Protein AF-Q4C710-F1 (afdb_monomer_lite)

Radius of gyration: 24.32 Å; chains: 1; bounding box: 53×32×70 Å

Structure (mmCIF, N/CA/C/O backbone):
data_AF-Q4C710-F1
#
_entry.id   AF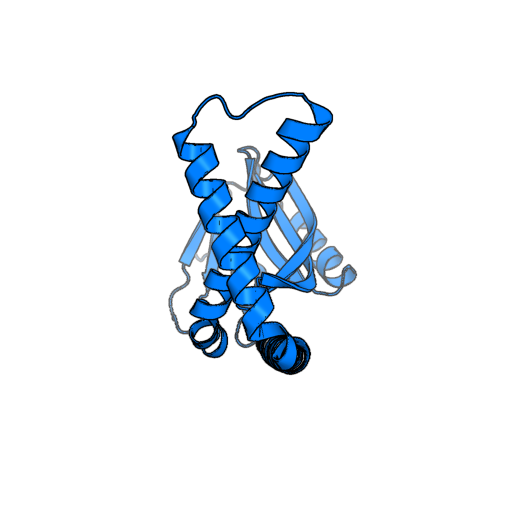-Q4C710-F1
#
loop_
_atom_site.group_PDB
_atom_site.id
_atom_site.type_symbol
_atom_site.label_atom_id
_atom_site.label_alt_id
_atom_site.label_comp_id
_atom_site.label_asym_id
_atom_site.label_entity_id
_atom_site.label_seq_id
_atom_site.pdbx_PDB_ins_code
_atom_site.Cartn_x
_atom_site.Cartn_y
_atom_site.Cartn_z
_atom_site.occupancy
_atom_site.B_iso_or_equiv
_atom_site.auth_seq_id
_atom_site.auth_comp_id
_atom_site.auth_asym_id
_atom_site.auth_atom_id
_atom_site.pdbx_PDB_model_num
ATOM 1 N N . MET A 1 1 ? -17.825 15.148 30.394 1.00 49.09 1 MET A N 1
ATOM 2 C CA . MET A 1 1 ? -17.775 13.727 30.804 1.00 49.09 1 MET A CA 1
ATOM 3 C C . MET A 1 1 ? -16.463 13.147 30.299 1.00 49.09 1 MET A C 1
ATOM 5 O O . MET A 1 1 ? -15.989 13.650 29.287 1.00 49.09 1 MET A O 1
ATOM 9 N N . PRO A 1 2 ? -15.819 12.205 31.006 1.00 61.66 2 PRO A N 1
ATOM 10 C CA . PRO A 1 2 ? -14.602 11.585 30.495 1.00 61.66 2 PRO A CA 1
ATOM 11 C C . PRO A 1 2 ? -14.937 10.755 29.252 1.00 61.66 2 PRO A C 1
ATOM 13 O O . PRO A 1 2 ? -15.901 9.994 29.266 1.00 61.66 2 PRO A O 1
ATOM 16 N N . ASN A 1 3 ? -14.146 10.916 28.192 1.00 79.62 3 ASN A N 1
ATOM 17 C CA . ASN A 1 3 ? -14.257 10.109 26.980 1.00 79.62 3 ASN A CA 1
ATOM 18 C C . ASN A 1 3 ? -14.075 8.629 27.346 1.00 79.62 3 ASN A C 1
ATOM 20 O O . ASN A 1 3 ? -13.054 8.260 27.933 1.00 79.62 3 ASN A O 1
ATOM 24 N N . ARG A 1 4 ? -15.043 7.776 27.004 1.00 87.38 4 ARG A N 1
ATOM 25 C CA . ARG A 1 4 ? -14.946 6.332 27.245 1.00 87.38 4 ARG A CA 1
ATOM 26 C C . ARG A 1 4 ? -14.265 5.681 26.051 1.00 87.38 4 ARG A C 1
ATOM 28 O O . ARG A 1 4 ? -14.763 5.776 24.936 1.00 87.38 4 ARG A O 1
ATOM 35 N N . LEU A 1 5 ? -13.136 5.012 26.273 1.00 89.19 5 LEU A N 1
ATOM 36 C CA . LEU A 1 5 ? -12.500 4.213 25.226 1.00 89.19 5 LEU A CA 1
ATOM 37 C C . LEU A 1 5 ? -13.392 3.007 24.901 1.00 89.19 5 LEU A C 1
ATOM 39 O O . LEU A 1 5 ? -13.663 2.184 25.775 1.00 89.19 5 LEU A O 1
ATOM 43 N N . ILE A 1 6 ? -13.838 2.925 23.652 1.00 89.38 6 ILE A N 1
ATOM 44 C CA . ILE A 1 6 ? -14.641 1.820 23.120 1.00 89.38 6 ILE A CA 1
ATOM 45 C C . ILE A 1 6 ? -13.720 0.747 22.549 1.00 89.38 6 ILE A C 1
ATOM 47 O O . ILE A 1 6 ? -13.892 -0.445 22.795 1.00 89.38 6 ILE A O 1
ATOM 51 N N . PHE A 1 7 ? -12.745 1.188 21.758 1.00 90.62 7 PHE A N 1
ATOM 52 C CA . PHE A 1 7 ? -11.928 0.310 20.943 1.00 90.62 7 PHE A CA 1
ATOM 53 C C . PHE A 1 7 ? -10.545 0.917 20.715 1.00 90.62 7 PHE A C 1
ATOM 55 O O . PHE A 1 7 ? -10.411 2.131 20.552 1.00 90.62 7 PHE A O 1
ATOM 62 N N . GLN A 1 8 ? -9.532 0.055 20.677 1.00 89.75 8 GLN A N 1
ATOM 63 C CA . GLN A 1 8 ? -8.179 0.393 20.260 1.00 89.75 8 GLN A CA 1
ATOM 64 C C . GLN A 1 8 ? -7.734 -0.614 19.201 1.00 89.75 8 GLN A C 1
ATOM 66 O O . GLN A 1 8 ? -7.756 -1.819 19.452 1.00 89.75 8 GLN A O 1
ATOM 71 N N . GLY A 1 9 ? -7.333 -0.102 18.044 1.00 87.81 9 GLY A N 1
ATOM 72 C CA . GLY A 1 9 ? -6.731 -0.863 16.956 1.00 87.81 9 GLY A CA 1
ATOM 73 C C . GLY A 1 9 ? -5.421 -0.234 16.522 1.00 87.81 9 GLY A C 1
ATOM 74 O O . GLY A 1 9 ? -4.970 0.767 17.085 1.00 87.81 9 GLY A O 1
ATOM 75 N N . THR A 1 10 ? -4.806 -0.821 15.508 1.00 88.44 10 THR A N 1
ATOM 76 C CA . THR A 1 10 ? -3.574 -0.314 14.916 1.00 88.44 10 THR A CA 1
ATOM 77 C C . THR A 1 10 ? -3.662 -0.338 13.404 1.00 88.44 10 THR A C 1
ATOM 79 O O . THR A 1 10 ? -4.095 -1.323 12.818 1.00 88.44 10 THR A O 1
ATOM 82 N N . THR A 1 11 ? -3.196 0.721 12.755 1.00 86.31 11 THR A N 1
ATOM 83 C CA . THR A 1 11 ? -2.975 0.715 11.305 1.00 86.31 11 THR A CA 1
ATOM 84 C C . THR A 1 11 ? -1.527 1.060 11.005 1.00 86.31 11 THR A C 1
ATOM 86 O O . THR A 1 11 ? -0.821 1.639 11.835 1.00 86.31 11 THR A O 1
ATOM 89 N N . THR A 1 12 ? -1.052 0.687 9.827 1.00 79.56 12 THR A N 1
ATOM 90 C CA . THR A 1 12 ? 0.331 0.941 9.449 1.00 79.56 12 THR A CA 1
ATOM 91 C C . THR A 1 12 ? 0.476 2.322 8.819 1.00 79.56 12 THR A C 1
ATOM 93 O O . THR A 1 12 ? -0.141 2.657 7.813 1.00 79.56 12 THR A O 1
ATOM 96 N N . TYR A 1 13 ? 1.356 3.131 9.397 1.00 73.44 13 TYR A N 1
ATOM 97 C CA . TYR A 1 13 ? 1.792 4.412 8.869 1.00 73.44 13 TYR A CA 1
ATOM 98 C C . TYR A 1 13 ? 3.013 4.236 7.958 1.00 73.44 13 TYR A C 1
ATOM 100 O O . TYR A 1 13 ? 4.169 4.268 8.390 1.00 73.44 13 TYR A O 1
ATOM 108 N N . LEU A 1 14 ? 2.755 4.074 6.662 1.00 67.38 14 LEU A N 1
ATOM 109 C CA . LEU A 1 14 ? 3.783 3.976 5.625 1.00 67.38 14 LEU A CA 1
ATOM 110 C C . LEU A 1 14 ? 4.479 5.331 5.412 1.00 67.38 14 LEU A C 1
ATOM 112 O O . LEU A 1 14 ? 4.169 6.095 4.499 1.00 67.38 14 LEU A O 1
ATOM 116 N N . SER A 1 15 ? 5.449 5.650 6.266 1.00 67.25 15 SER A N 1
ATOM 117 C CA . SER A 1 15 ? 6.334 6.793 6.035 1.00 67.25 15 SER A CA 1
ATOM 118 C C . SER A 1 15 ? 7.434 6.428 5.035 1.00 67.25 15 SER A C 1
ATOM 120 O O . SER A 1 15 ? 8.016 5.346 5.104 1.00 67.25 15 SER A O 1
ATOM 122 N N . LYS A 1 16 ? 7.763 7.341 4.114 1.00 66.88 16 LYS A N 1
ATOM 123 C CA . LYS A 1 16 ? 8.844 7.125 3.139 1.00 66.88 16 LYS A CA 1
ATOM 124 C C . LYS A 1 16 ? 10.187 6.949 3.860 1.00 66.88 16 LYS A C 1
ATOM 126 O O . LYS A 1 16 ? 10.703 7.913 4.434 1.00 66.88 16 LYS A O 1
ATOM 131 N N . HIS A 1 17 ? 10.774 5.753 3.790 1.00 75.38 17 HIS A N 1
ATOM 132 C CA . HIS A 1 17 ? 12.124 5.503 4.301 1.00 75.38 17 HIS A CA 1
ATOM 133 C C . HIS A 1 17 ? 13.178 6.336 3.551 1.00 75.38 17 HIS A C 1
ATOM 135 O O . HIS A 1 17 ? 12.975 6.791 2.424 1.00 75.38 17 HIS A O 1
ATOM 141 N N . TRP A 1 18 ? 14.334 6.555 4.183 1.00 82.00 18 TRP A N 1
ATOM 142 C CA . TRP A 1 18 ? 15.418 7.373 3.622 1.00 82.00 18 TRP A CA 1
ATOM 143 C C . TRP A 1 18 ? 15.902 6.846 2.261 1.00 82.00 18 TRP A C 1
ATOM 145 O O . TRP A 1 18 ? 16.130 7.638 1.349 1.00 82.00 18 TRP A O 1
ATOM 155 N N . TYR A 1 19 ? 15.983 5.520 2.103 1.00 85.75 19 TYR A N 1
ATOM 156 C CA . TYR A 1 19 ? 16.414 4.890 0.856 1.00 85.75 19 TYR A CA 1
ATOM 157 C C . TYR A 1 19 ? 15.455 5.197 -0.305 1.00 85.75 19 TYR A C 1
ATOM 159 O O . TYR A 1 19 ? 15.917 5.529 -1.393 1.00 85.75 19 TYR A O 1
ATOM 167 N N . ALA A 1 20 ? 14.139 5.249 -0.053 1.00 84.94 20 ALA A N 1
ATOM 168 C CA . ALA A 1 20 ? 13.143 5.618 -1.060 1.00 84.94 20 ALA A CA 1
ATOM 169 C C . ALA A 1 20 ? 13.366 7.034 -1.610 1.00 84.94 20 ALA A C 1
ATOM 171 O O . ALA A 1 20 ? 13.117 7.292 -2.785 1.00 84.94 20 ALA A O 1
ATOM 172 N N . LYS A 1 21 ? 13.872 7.961 -0.783 1.00 86.19 21 LYS A N 1
ATOM 173 C CA . LYS A 1 21 ? 14.208 9.321 -1.234 1.00 86.19 21 LYS A CA 1
ATOM 174 C C . LYS A 1 21 ? 15.401 9.321 -2.188 1.00 86.19 21 LYS A C 1
ATOM 176 O O . LYS A 1 21 ? 15.387 10.065 -3.161 1.00 86.19 21 LYS A O 1
ATOM 181 N N . ILE A 1 22 ? 16.400 8.476 -1.931 1.00 89.81 22 ILE A N 1
ATOM 182 C CA . ILE A 1 22 ? 17.609 8.369 -2.762 1.00 89.81 22 ILE A CA 1
ATOM 183 C C . ILE A 1 22 ? 17.271 7.800 -4.137 1.00 89.81 22 ILE A C 1
ATOM 185 O O . ILE A 1 22 ? 17.750 8.309 -5.146 1.00 89.81 22 ILE A O 1
ATOM 189 N N . ILE A 1 23 ? 16.423 6.773 -4.188 1.00 91.38 23 ILE A N 1
ATOM 190 C CA . ILE A 1 23 ? 16.073 6.103 -5.445 1.00 91.38 23 ILE A CA 1
ATOM 191 C C . ILE A 1 23 ? 14.891 6.758 -6.171 1.00 91.38 23 ILE A C 1
ATOM 193 O O . ILE A 1 23 ? 14.556 6.352 -7.281 1.00 91.38 23 ILE A O 1
ATOM 197 N N . SER A 1 24 ? 14.271 7.792 -5.590 1.00 87.25 24 SER A N 1
ATOM 198 C CA . SER A 1 24 ? 13.124 8.490 -6.183 1.00 87.25 24 SER A CA 1
ATOM 199 C C . SER A 1 24 ? 13.363 8.959 -7.625 1.00 87.25 24 SER A C 1
ATOM 201 O O . SER A 1 24 ? 12.456 8.773 -8.434 1.00 87.25 24 SER A O 1
ATOM 203 N N . PRO A 1 25 ? 14.536 9.510 -8.008 1.00 88.81 25 PRO A N 1
ATOM 204 C CA . PRO A 1 25 ? 14.784 9.887 -9.399 1.00 88.81 25 PRO A CA 1
ATOM 205 C C . PRO A 1 25 ? 14.706 8.691 -10.355 1.00 88.81 25 PRO A C 1
ATOM 207 O O . PRO A 1 25 ? 14.125 8.796 -11.430 1.00 88.81 25 PRO A O 1
ATOM 210 N N . LEU A 1 26 ? 15.230 7.531 -9.946 1.00 89.69 26 LEU A N 1
ATOM 211 C CA . LEU A 1 26 ? 15.175 6.303 -10.740 1.00 89.69 26 LEU A CA 1
ATOM 212 C C . LEU A 1 26 ? 13.731 5.815 -10.918 1.00 89.69 26 LEU A C 1
ATOM 214 O O . LEU A 1 26 ? 13.353 5.380 -12.005 1.00 89.69 26 LEU A O 1
ATOM 218 N N . VAL A 1 27 ? 12.913 5.913 -9.868 1.00 88.00 27 VAL A N 1
ATOM 219 C CA . VAL A 1 27 ? 11.490 5.555 -9.926 1.00 88.00 27 VAL A CA 1
ATOM 220 C C . VAL A 1 27 ? 10.726 6.460 -10.891 1.00 88.00 27 VAL A C 1
ATOM 222 O O . VAL A 1 27 ? 9.922 5.965 -11.679 1.00 88.00 27 VAL A O 1
ATOM 225 N N . GLU A 1 28 ? 10.989 7.766 -10.878 1.00 90.06 28 GLU A N 1
ATOM 226 C CA . GLU A 1 28 ? 10.359 8.693 -11.825 1.00 90.06 28 GLU A CA 1
ATOM 227 C C . GLU A 1 28 ? 10.794 8.411 -13.270 1.00 90.06 28 GLU A C 1
ATOM 229 O O . GLU A 1 28 ? 9.957 8.408 -14.173 1.00 90.06 28 GLU A O 1
ATOM 234 N N . VAL A 1 29 ? 12.063 8.048 -13.496 1.00 89.31 29 VAL A N 1
ATOM 235 C CA . VAL A 1 29 ? 12.529 7.586 -14.815 1.00 89.31 29 VAL A CA 1
ATOM 236 C C . VAL A 1 29 ? 11.811 6.299 -15.244 1.00 89.31 29 VAL A C 1
ATOM 238 O O . VAL A 1 29 ? 11.365 6.220 -16.388 1.00 89.31 29 VAL A O 1
ATOM 241 N N . LYS A 1 30 ? 11.623 5.315 -14.347 1.00 89.19 30 LYS A N 1
ATOM 242 C CA . LYS A 1 30 ? 10.834 4.096 -14.634 1.00 89.19 30 LYS A CA 1
ATOM 243 C C . LYS A 1 30 ? 9.416 4.459 -15.078 1.00 89.19 30 LYS A C 1
ATOM 245 O O . LYS A 1 30 ? 8.962 3.957 -16.103 1.00 89.19 30 LYS A O 1
ATOM 250 N N . LYS A 1 31 ? 8.726 5.331 -14.333 1.00 89.06 31 LYS A N 1
ATOM 251 C CA . LYS A 1 31 ? 7.356 5.765 -14.659 1.00 89.06 31 LYS A CA 1
ATOM 252 C C . LYS A 1 31 ? 7.290 6.467 -16.010 1.00 89.06 31 LYS A C 1
ATOM 254 O O . LYS A 1 31 ? 6.403 6.161 -16.801 1.00 89.06 31 LYS A O 1
ATOM 259 N N . LEU A 1 32 ? 8.240 7.360 -16.290 1.00 89.25 32 LEU A N 1
ATOM 260 C CA . LEU A 1 32 ? 8.326 8.059 -17.568 1.00 89.25 32 LEU A CA 1
ATOM 261 C C . LEU A 1 32 ? 8.522 7.074 -18.727 1.00 89.25 32 LEU A C 1
ATOM 263 O O . LEU A 1 32 ? 7.776 7.121 -19.701 1.00 89.25 32 LEU A O 1
ATOM 267 N N . LEU A 1 33 ? 9.480 6.150 -18.608 1.00 87.81 33 LEU A N 1
ATOM 268 C CA . LEU A 1 33 ? 9.727 5.125 -19.625 1.00 87.81 33 LEU A CA 1
ATOM 269 C C . LEU A 1 33 ? 8.511 4.214 -19.823 1.00 87.81 33 LEU A C 1
ATOM 271 O O . LEU A 1 33 ? 8.171 3.894 -20.958 1.00 87.81 33 LEU A O 1
ATOM 275 N N . GLN A 1 34 ? 7.826 3.832 -18.743 1.00 88.56 34 GLN A N 1
ATOM 276 C CA . GLN A 1 34 ? 6.607 3.030 -18.812 1.00 88.56 34 GLN A CA 1
ATOM 277 C C . GLN A 1 34 ? 5.467 3.789 -19.501 1.00 88.56 34 GLN A C 1
ATOM 279 O O . GLN A 1 34 ? 4.769 3.205 -20.325 1.00 88.56 34 GLN A O 1
ATOM 284 N N . ALA A 1 35 ? 5.297 5.082 -19.216 1.00 88.69 35 ALA A N 1
ATOM 285 C CA . ALA A 1 35 ? 4.306 5.924 -19.879 1.00 88.69 35 ALA A CA 1
ATOM 286 C C . ALA A 1 35 ? 4.604 6.071 -21.378 1.00 88.69 35 ALA A C 1
ATOM 288 O O . ALA A 1 35 ? 3.707 5.881 -22.196 1.00 88.69 35 ALA A O 1
ATOM 289 N N . ILE A 1 36 ? 5.866 6.326 -21.742 1.00 86.94 36 ILE A N 1
ATOM 290 C CA . ILE A 1 36 ? 6.302 6.389 -23.143 1.00 86.94 36 ILE A CA 1
ATOM 291 C C . ILE A 1 36 ? 6.058 5.049 -23.842 1.00 86.94 36 ILE A C 1
ATOM 293 O O . ILE A 1 36 ? 5.520 5.022 -24.943 1.00 86.94 36 ILE A O 1
ATOM 297 N N . TYR A 1 37 ? 6.410 3.934 -23.200 1.00 86.56 37 TYR A N 1
ATOM 298 C CA . TYR A 1 37 ? 6.179 2.600 -23.744 1.00 86.56 37 TYR A CA 1
ATOM 299 C C . TYR A 1 37 ? 4.690 2.336 -23.994 1.00 86.56 37 TYR A C 1
ATOM 301 O O . TYR A 1 37 ? 4.331 1.919 -25.089 1.00 86.56 37 TYR A O 1
ATOM 309 N N . GLN A 1 38 ? 3.821 2.609 -23.016 1.00 88.00 38 GLN A N 1
ATOM 310 C CA . GLN A 1 38 ? 2.374 2.420 -23.163 1.00 88.00 38 GLN A CA 1
ATOM 311 C C . GLN A 1 38 ? 1.785 3.332 -24.241 1.00 88.00 38 GLN A C 1
ATOM 313 O O . GLN A 1 38 ? 0.936 2.895 -25.012 1.00 88.00 38 GLN A O 1
ATOM 318 N N . PHE A 1 39 ? 2.265 4.573 -24.336 1.00 85.50 39 PHE A N 1
ATOM 319 C CA . PHE A 1 39 ? 1.874 5.507 -25.386 1.00 85.50 39 PHE A CA 1
ATOM 320 C C . PHE A 1 39 ? 2.260 4.994 -26.778 1.00 85.50 39 PHE A C 1
ATOM 322 O O . PHE A 1 39 ? 1.402 4.891 -27.650 1.00 85.50 39 PHE A O 1
ATOM 329 N N . LEU A 1 40 ? 3.523 4.600 -26.977 1.00 83.88 40 LEU A N 1
ATOM 330 C CA . LEU A 1 40 ? 3.991 4.041 -28.248 1.00 83.88 40 LEU A CA 1
ATOM 331 C C . LEU A 1 40 ? 3.254 2.744 -28.598 1.00 83.88 40 LEU A C 1
ATOM 333 O O . LEU A 1 40 ? 2.856 2.553 -29.742 1.00 83.88 40 LEU A O 1
ATOM 337 N N . LEU A 1 41 ? 3.033 1.868 -27.615 1.00 85.31 41 LEU A N 1
ATOM 338 C CA . LEU A 1 41 ? 2.282 0.629 -27.796 1.00 85.31 41 LEU A CA 1
ATOM 339 C C . LEU A 1 41 ? 0.840 0.921 -28.228 1.00 85.31 41 LEU A C 1
ATOM 341 O O . LEU A 1 41 ? 0.343 0.293 -29.160 1.00 85.31 41 LEU A O 1
ATOM 345 N N . HIS A 1 42 ? 0.183 1.889 -27.584 1.00 84.50 42 HIS A N 1
ATOM 346 C CA . HIS A 1 42 ? -1.157 2.326 -27.956 1.00 84.50 42 HIS A CA 1
ATOM 347 C C . HIS A 1 42 ? -1.198 2.865 -29.387 1.00 84.50 42 HIS A C 1
ATOM 349 O O . HIS A 1 42 ? -2.071 2.447 -30.141 1.00 84.50 42 HIS A O 1
ATOM 355 N N . LEU A 1 43 ? -0.237 3.713 -29.772 1.00 80.25 43 LEU A N 1
ATOM 356 C CA . LEU A 1 43 ? -0.133 4.258 -31.128 1.00 80.25 43 LEU A CA 1
ATOM 357 C C . LEU A 1 43 ? 0.036 3.164 -32.185 1.00 80.25 43 LEU A C 1
ATOM 359 O O . LEU A 1 43 ? -0.707 3.129 -33.166 1.00 80.25 43 LEU A O 1
ATOM 363 N N . ILE A 1 44 ? 0.961 2.228 -31.955 1.00 80.81 44 ILE A N 1
ATOM 364 C CA . ILE A 1 44 ? 1.195 1.100 -32.865 1.00 80.81 44 ILE A CA 1
ATOM 365 C C . ILE A 1 44 ? -0.099 0.302 -33.053 1.00 80.81 44 ILE A C 1
ATOM 367 O O . ILE A 1 44 ? -0.488 0.012 -34.182 1.00 80.81 44 ILE A O 1
ATOM 371 N N . TRP A 1 45 ? -0.803 -0.029 -31.968 1.00 81.31 45 TRP A N 1
ATOM 372 C CA . TRP A 1 45 ? -2.056 -0.779 -32.068 1.00 81.31 45 TRP A CA 1
ATOM 373 C C . TRP A 1 45 ? -3.203 0.041 -32.666 1.00 81.31 45 TRP A C 1
ATOM 375 O O . TRP A 1 45 ? -4.027 -0.525 -33.387 1.00 81.31 45 TRP A O 1
ATOM 385 N N . SER A 1 46 ? -3.270 1.351 -32.413 1.00 79.50 46 SER A N 1
ATOM 386 C CA . SER A 1 46 ? -4.293 2.218 -33.001 1.00 79.50 46 SER A CA 1
ATOM 387 C C . SER A 1 46 ? -4.143 2.337 -34.514 1.00 79.50 46 SER A C 1
ATOM 389 O O . SER A 1 46 ? -5.139 2.244 -35.233 1.00 79.50 46 SER A O 1
ATOM 391 N N . GLU A 1 47 ? -2.910 2.458 -35.002 1.00 73.75 47 GLU A N 1
ATOM 392 C CA . GLU A 1 47 ? -2.624 2.512 -36.434 1.00 73.75 47 GLU A CA 1
ATOM 393 C C . GLU A 1 47 ? -2.819 1.141 -37.093 1.00 73.75 47 GLU A C 1
ATOM 395 O O . GLU A 1 47 ? -3.470 1.040 -38.133 1.00 73.75 47 GLU A O 1
ATOM 400 N N . PHE A 1 48 ? -2.317 0.071 -36.467 1.00 72.06 48 PHE A N 1
ATOM 401 C CA . PHE A 1 48 ? -2.294 -1.264 -37.068 1.00 72.06 48 PHE A CA 1
ATOM 402 C C . PHE A 1 48 ? -3.662 -1.964 -37.084 1.00 72.06 48 PHE A C 1
ATOM 404 O O . PHE A 1 48 ? -3.995 -2.626 -38.064 1.00 72.06 48 PHE A O 1
ATOM 411 N N . ILE A 1 49 ? -4.464 -1.842 -36.018 1.00 69.31 49 ILE A N 1
ATOM 412 C CA . ILE A 1 49 ? -5.770 -2.526 -35.918 1.00 69.31 49 ILE A CA 1
ATOM 413 C C . ILE A 1 49 ? -6.908 -1.647 -36.426 1.00 69.31 49 ILE A C 1
ATOM 415 O O . ILE A 1 49 ? -7.813 -2.139 -37.096 1.00 69.31 49 ILE A O 1
ATOM 419 N N . TYR A 1 50 ? -6.898 -0.359 -36.084 1.00 60.78 50 TYR A N 1
ATOM 420 C CA . TYR A 1 50 ? -8.050 0.509 -36.332 1.00 60.78 50 TYR A CA 1
ATOM 421 C C . TYR A 1 50 ? -7.901 1.361 -37.592 1.00 60.78 50 TYR A C 1
ATOM 423 O O . TYR A 1 50 ? -8.837 2.085 -37.931 1.00 60.78 50 TYR A O 1
ATOM 431 N N . GLY A 1 51 ? -6.747 1.301 -38.273 1.00 62.28 51 GLY A N 1
ATOM 432 C CA . GLY A 1 51 ? -6.456 2.126 -39.449 1.00 62.28 51 GLY A CA 1
ATOM 433 C C . GLY A 1 51 ? -6.519 3.627 -39.156 1.00 62.28 51 GLY A C 1
ATOM 434 O O . GLY A 1 51 ? -6.634 4.430 -40.080 1.00 62.28 51 GLY A O 1
ATOM 435 N N . LYS A 1 52 ? -6.492 4.010 -37.873 1.00 64.19 52 LYS A N 1
ATOM 436 C CA . LYS A 1 52 ? -6.529 5.401 -37.439 1.00 64.19 52 LYS A CA 1
ATOM 437 C C . LYS A 1 52 ? -5.127 5.954 -37.594 1.00 64.19 52 LYS A C 1
ATOM 439 O O . LYS A 1 52 ? -4.259 5.642 -36.788 1.00 64.19 52 LYS A O 1
ATOM 444 N N . GLN A 1 53 ? -4.914 6.734 -38.642 1.00 63.19 53 GLN A N 1
ATOM 445 C CA . GLN A 1 53 ? -3.707 7.538 -38.756 1.00 63.19 53 GLN A CA 1
ATOM 446 C C . GLN A 1 53 ? -3.765 8.641 -37.700 1.00 63.19 53 GLN A C 1
ATOM 448 O O . GLN A 1 53 ? -4.835 9.194 -37.438 1.00 63.19 53 GLN A O 1
ATOM 453 N N . LEU A 1 54 ? -2.624 8.950 -37.086 1.00 62.94 54 LEU A N 1
ATOM 454 C CA . LEU A 1 54 ? -2.478 10.182 -36.323 1.00 62.94 54 LEU A CA 1
ATOM 455 C C . LEU A 1 54 ? -2.825 11.357 -37.246 1.00 62.94 54 LEU A C 1
ATOM 457 O O . LEU A 1 54 ? -2.087 11.662 -38.178 1.00 62.94 54 LEU A O 1
ATOM 461 N N . GLU A 1 55 ? -3.960 12.010 -36.997 1.00 62.69 55 GLU A N 1
ATOM 462 C CA . GLU A 1 55 ? -4.417 13.156 -37.799 1.00 62.69 55 GLU A CA 1
ATOM 463 C C . GLU A 1 55 ? -3.455 14.352 -37.682 1.00 62.69 55 GLU A C 1
ATOM 465 O O . GLU A 1 55 ? -3.440 15.236 -38.536 1.00 62.69 55 GLU A O 1
ATOM 470 N N . ASN A 1 56 ? -2.634 14.369 -36.627 1.00 72.12 56 ASN A N 1
ATOM 471 C CA . ASN A 1 56 ? -1.687 15.429 -36.326 1.00 72.12 56 ASN A CA 1
ATOM 472 C C . ASN A 1 56 ? -0.244 15.013 -36.675 1.00 72.12 56 ASN A C 1
ATOM 474 O O . ASN A 1 56 ? 0.386 14.197 -35.992 1.00 72.12 56 ASN A O 1
ATOM 478 N N . GLU A 1 57 ? 0.314 15.627 -37.719 1.00 72.69 57 GLU A N 1
ATOM 479 C CA . GLU A 1 57 ? 1.695 15.402 -38.172 1.00 72.69 57 GLU A CA 1
ATOM 480 C C . GLU A 1 57 ? 2.736 15.717 -37.082 1.00 72.69 57 GLU A C 1
ATOM 482 O O . GLU A 1 57 ? 3.786 15.074 -37.012 1.00 72.69 57 GLU A O 1
ATOM 487 N N . ILE A 1 58 ? 2.439 16.668 -36.187 1.00 77.00 58 ILE A N 1
ATOM 488 C CA . ILE A 1 58 ? 3.346 17.057 -35.098 1.00 77.00 58 ILE A CA 1
ATOM 489 C C . ILE A 1 58 ? 3.460 15.934 -34.062 1.00 77.00 58 ILE A C 1
ATOM 491 O O . ILE A 1 58 ? 4.559 15.624 -33.605 1.00 77.00 58 ILE A O 1
ATOM 495 N N . GLU A 1 59 ? 2.347 15.290 -33.711 1.00 75.56 59 GLU A N 1
ATOM 496 C CA . GLU A 1 59 ? 2.338 14.163 -32.769 1.00 75.56 59 GLU A CA 1
ATOM 497 C C . GLU A 1 59 ? 3.093 12.960 -33.341 1.00 75.56 59 GLU A C 1
ATOM 499 O O . GLU A 1 59 ? 3.874 12.322 -32.632 1.00 75.56 59 GLU A O 1
ATOM 504 N N . SER A 1 60 ? 2.945 12.724 -34.647 1.00 76.62 60 SER A N 1
ATOM 505 C CA . SER A 1 60 ? 3.686 11.691 -35.380 1.00 76.62 60 SER A CA 1
ATOM 506 C C . SER A 1 60 ? 5.197 11.946 -35.365 1.00 76.62 60 SER A C 1
ATOM 508 O O . SER A 1 60 ? 5.983 11.039 -35.083 1.00 76.62 60 SER A O 1
ATOM 510 N N . LEU A 1 61 ? 5.623 13.194 -35.599 1.00 79.62 61 LEU A N 1
ATOM 511 C CA . LEU A 1 61 ? 7.033 13.589 -35.530 1.00 79.62 61 LEU A CA 1
ATOM 512 C C . LEU A 1 61 ? 7.604 13.390 -34.118 1.00 79.62 61 LEU A C 1
ATOM 514 O O . LEU A 1 61 ? 8.709 12.867 -33.963 1.00 79.62 61 LEU A O 1
ATOM 518 N N . VAL A 1 62 ? 6.858 13.787 -33.083 1.00 84.12 62 VAL A N 1
ATOM 519 C CA . VAL A 1 62 ? 7.277 13.624 -31.683 1.00 84.12 62 VAL A CA 1
ATOM 520 C C . VAL A 1 62 ? 7.419 12.144 -31.331 1.00 84.12 62 VAL A C 1
ATOM 522 O O . VAL A 1 62 ? 8.447 11.753 -30.777 1.00 84.12 62 VAL A O 1
ATOM 525 N N . ALA A 1 63 ? 6.446 11.305 -31.695 1.00 82.12 63 ALA A N 1
ATOM 526 C CA . ALA A 1 63 ? 6.515 9.863 -31.470 1.00 82.12 63 ALA A CA 1
ATOM 527 C C . ALA A 1 63 ? 7.726 9.233 -32.181 1.00 82.12 63 ALA A C 1
ATOM 529 O O . ALA A 1 63 ? 8.456 8.445 -31.573 1.00 82.12 63 ALA A O 1
ATOM 530 N N . PHE A 1 64 ? 7.998 9.639 -33.426 1.00 83.94 64 PHE A N 1
ATOM 531 C CA . PHE A 1 64 ? 9.167 9.187 -34.181 1.00 83.94 64 PHE A CA 1
ATOM 532 C C . PHE A 1 64 ? 10.488 9.597 -33.519 1.00 83.94 64 PHE A C 1
ATOM 534 O O . PHE A 1 64 ? 11.378 8.763 -33.361 1.00 83.94 64 PHE A O 1
ATOM 541 N N . LEU A 1 65 ? 10.623 10.855 -33.084 1.00 87.31 65 LEU A N 1
ATOM 542 C CA . LEU A 1 65 ? 11.824 11.334 -32.392 1.00 87.31 65 LEU A CA 1
ATOM 543 C C . LEU A 1 65 ? 12.064 10.575 -31.084 1.00 87.31 65 LEU A C 1
ATOM 545 O O . LEU A 1 65 ? 13.195 10.176 -30.804 1.00 87.31 65 LEU A O 1
ATOM 549 N N . VAL A 1 66 ? 11.009 10.334 -30.304 1.00 87.56 66 VAL A N 1
ATOM 550 C CA . VAL A 1 66 ? 11.091 9.552 -29.064 1.00 87.56 66 VAL A CA 1
ATOM 551 C C . VAL A 1 66 ? 11.524 8.116 -29.360 1.00 87.56 66 VAL A C 1
ATOM 553 O O . VAL A 1 66 ? 12.443 7.610 -28.716 1.00 87.56 66 VAL A O 1
ATOM 556 N N . PHE A 1 67 ? 10.926 7.470 -30.364 1.00 86.12 67 PHE A N 1
ATOM 557 C CA . PHE A 1 67 ? 11.304 6.120 -30.780 1.00 86.12 67 PHE A CA 1
ATOM 558 C C . PHE A 1 67 ? 12.757 6.044 -31.272 1.00 86.12 67 PHE A C 1
ATOM 560 O O . PHE A 1 67 ? 13.495 5.129 -30.896 1.00 86.12 67 PHE A O 1
ATOM 567 N N . TYR A 1 68 ? 13.191 7.019 -32.074 1.00 88.75 68 TYR A N 1
ATOM 568 C CA . TYR A 1 68 ? 14.560 7.117 -32.573 1.00 88.75 68 TYR A CA 1
ATOM 569 C C . TYR A 1 68 ? 15.567 7.254 -31.426 1.00 88.75 68 TYR A C 1
ATOM 571 O O . TYR A 1 68 ? 16.538 6.498 -31.361 1.00 88.75 68 TYR A O 1
ATOM 579 N N . LEU A 1 69 ? 15.310 8.167 -30.484 1.00 90.62 69 LEU A N 1
ATOM 580 C CA . LEU A 1 69 ? 16.164 8.363 -29.314 1.00 90.62 69 LEU A CA 1
ATOM 581 C C . LEU A 1 69 ? 16.242 7.097 -28.455 1.00 90.62 69 LEU A C 1
ATOM 583 O O . LEU A 1 69 ? 17.342 6.694 -28.087 1.00 90.62 69 LEU A O 1
ATOM 587 N N . LEU A 1 70 ? 15.112 6.436 -28.178 1.00 88.25 70 LEU A N 1
ATOM 588 C CA . LEU A 1 70 ? 15.092 5.181 -27.417 1.00 88.25 70 LEU A CA 1
ATOM 589 C C . LEU A 1 70 ? 15.853 4.058 -28.128 1.00 88.25 70 LEU A C 1
ATOM 591 O O . LEU A 1 70 ? 16.596 3.319 -27.483 1.00 88.25 70 LEU A O 1
ATOM 595 N N . SER A 1 71 ? 15.711 3.951 -29.450 1.00 87.12 71 SER A N 1
ATOM 596 C CA . SER A 1 71 ? 16.417 2.952 -30.260 1.00 87.12 71 SER A CA 1
ATOM 597 C C . SER A 1 71 ? 17.929 3.171 -30.228 1.00 87.12 71 SER A C 1
ATOM 599 O O . SER A 1 71 ? 18.696 2.226 -30.041 1.00 87.12 71 SER A O 1
ATOM 601 N N . LEU A 1 72 ? 18.363 4.427 -30.346 1.00 92.12 72 LEU A N 1
ATOM 602 C CA . LEU A 1 72 ? 19.769 4.809 -30.261 1.00 92.12 72 LEU A CA 1
ATOM 603 C C . LEU A 1 72 ? 20.340 4.526 -28.864 1.00 92.12 72 LEU A C 1
ATOM 605 O O . LEU A 1 72 ? 21.419 3.952 -28.735 1.00 92.12 72 LEU A O 1
ATOM 609 N N . LEU A 1 73 ? 19.589 4.857 -27.815 1.00 88.06 73 LEU A N 1
ATOM 610 C CA . LEU A 1 73 ? 19.968 4.600 -26.426 1.00 88.06 73 LEU A CA 1
ATOM 611 C C . LEU A 1 73 ? 20.098 3.088 -26.161 1.00 88.06 73 LEU A C 1
ATOM 613 O O . LEU A 1 73 ? 21.091 2.642 -25.587 1.00 88.06 73 LEU A O 1
ATOM 617 N N . GLY A 1 74 ? 19.155 2.286 -26.664 1.00 87.44 74 GLY A N 1
ATOM 618 C CA . GLY A 1 74 ? 19.217 0.825 -26.610 1.00 87.44 74 GLY A CA 1
ATOM 619 C C . GLY A 1 74 ? 20.419 0.240 -27.358 1.00 87.44 74 GLY A C 1
ATOM 620 O O . GLY A 1 74 ? 21.050 -0.689 -26.859 1.00 87.44 74 GLY A O 1
ATOM 621 N N . TYR A 1 75 ? 20.783 0.808 -28.513 1.00 91.06 75 TYR A N 1
ATOM 622 C CA . TYR A 1 75 ? 21.970 0.396 -29.267 1.00 91.06 75 TYR A CA 1
ATOM 623 C C . TYR A 1 75 ? 23.265 0.641 -28.480 1.00 91.06 75 TYR A C 1
ATOM 625 O O . TYR A 1 75 ? 24.076 -0.272 -28.343 1.00 91.06 75 TYR A O 1
ATOM 633 N N . TYR A 1 76 ? 23.440 1.836 -27.906 1.00 91.25 76 TYR A N 1
ATOM 634 C CA . TYR A 1 76 ? 24.642 2.168 -27.130 1.00 91.25 76 TYR A CA 1
ATOM 635 C C . TYR A 1 76 ? 24.744 1.410 -25.801 1.00 91.25 76 TYR A C 1
ATOM 637 O O . TYR A 1 76 ? 25.848 1.126 -25.341 1.00 91.25 76 TYR A O 1
ATOM 645 N N . LEU A 1 77 ? 23.613 1.067 -25.179 1.00 90.31 77 LEU A N 1
ATOM 646 C CA . LEU A 1 77 ? 23.586 0.326 -23.915 1.00 90.31 77 LEU A CA 1
ATOM 647 C C . LEU A 1 77 ? 23.535 -1.196 -24.087 1.00 90.31 77 LEU A C 1
ATOM 649 O O . LEU A 1 77 ? 23.491 -1.912 -23.085 1.00 90.31 77 LEU A O 1
ATOM 653 N N . ARG A 1 78 ? 23.563 -1.705 -25.324 1.00 90.00 78 ARG A N 1
ATOM 654 C CA . ARG A 1 78 ? 23.396 -3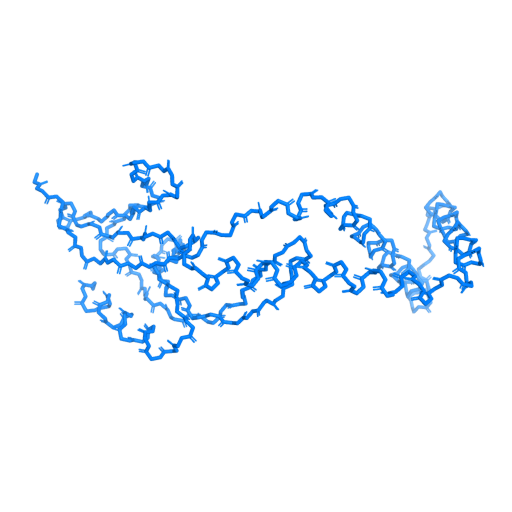.132 -25.625 1.00 90.00 78 ARG A CA 1
ATOM 655 C C . ARG A 1 78 ? 24.358 -4.023 -24.838 1.00 90.00 78 ARG A C 1
ATOM 657 O O . ARG A 1 78 ? 23.919 -5.010 -24.252 1.00 90.00 78 ARG A O 1
ATOM 664 N N . ASP A 1 79 ? 25.632 -3.649 -24.775 1.00 91.50 79 ASP A N 1
ATOM 665 C CA . ASP A 1 79 ? 26.664 -4.440 -24.089 1.00 91.50 79 ASP A CA 1
ATOM 666 C C . ASP A 1 79 ? 26.582 -4.325 -22.557 1.00 91.50 79 ASP A C 1
ATOM 668 O O . ASP A 1 79 ? 27.109 -5.164 -21.829 1.00 91.50 79 ASP A O 1
ATOM 672 N N . TYR A 1 80 ? 25.864 -3.320 -22.050 1.00 90.31 80 TYR A N 1
ATOM 673 C CA . TYR A 1 80 ? 25.694 -3.055 -20.621 1.00 90.31 80 TYR A CA 1
ATOM 674 C C . TYR A 1 80 ? 24.355 -3.551 -20.069 1.00 90.31 80 TYR A C 1
ATOM 676 O O . TYR A 1 80 ? 24.126 -3.440 -18.864 1.00 90.31 80 TYR A O 1
ATOM 684 N N . ILE A 1 81 ? 23.479 -4.123 -20.905 1.00 88.06 81 ILE A N 1
ATOM 685 C CA . ILE A 1 81 ? 22.128 -4.557 -20.511 1.00 88.06 81 ILE A CA 1
ATOM 686 C C . ILE A 1 81 ? 22.149 -5.439 -19.262 1.00 88.06 81 ILE A C 1
ATOM 688 O O . ILE A 1 81 ? 21.369 -5.216 -18.341 1.00 88.06 81 ILE A O 1
ATOM 692 N N . GLN A 1 82 ? 23.065 -6.408 -19.193 1.00 90.75 82 GLN A N 1
ATOM 693 C CA . GLN A 1 82 ? 23.141 -7.324 -18.054 1.00 90.75 82 GLN A CA 1
ATOM 694 C C . GLN A 1 82 ? 23.495 -6.583 -16.762 1.00 90.75 82 GLN A C 1
ATOM 696 O O . GLN A 1 82 ? 22.861 -6.797 -15.732 1.00 90.75 82 GLN A O 1
ATOM 701 N N . ILE A 1 83 ? 24.466 -5.670 -16.826 1.00 91.81 83 ILE A N 1
ATOM 702 C CA . ILE A 1 83 ? 24.907 -4.870 -15.680 1.00 91.81 83 ILE A CA 1
ATOM 703 C C . ILE A 1 83 ? 23.776 -3.948 -15.215 1.00 91.81 83 ILE A C 1
ATOM 705 O O . ILE A 1 83 ? 23.494 -3.879 -14.021 1.00 91.81 83 ILE A O 1
ATOM 709 N N . ILE A 1 84 ? 23.092 -3.285 -16.151 1.00 88.88 84 ILE A N 1
ATOM 710 C CA . ILE A 1 84 ? 21.953 -2.406 -15.860 1.00 88.88 84 ILE A CA 1
ATOM 711 C C . ILE A 1 84 ? 20.842 -3.189 -15.155 1.00 88.88 84 ILE A C 1
ATOM 713 O O . ILE A 1 84 ? 20.332 -2.733 -14.132 1.00 88.88 84 ILE A O 1
ATOM 717 N N . LEU A 1 85 ? 20.501 -4.380 -15.658 1.00 89.38 85 LEU A N 1
ATOM 718 C CA . LEU A 1 85 ? 19.496 -5.244 -15.040 1.00 89.38 85 LEU A CA 1
ATOM 719 C C . LEU A 1 85 ? 19.910 -5.673 -13.631 1.00 89.38 85 LEU A C 1
ATOM 721 O O . LEU A 1 85 ? 19.105 -5.563 -12.712 1.00 89.38 85 LEU A O 1
ATOM 725 N N . ILE A 1 86 ? 21.158 -6.110 -13.435 1.00 94.12 86 ILE A N 1
ATOM 726 C CA . ILE A 1 86 ? 21.665 -6.516 -12.116 1.00 94.12 86 ILE A CA 1
ATOM 727 C C . ILE A 1 86 ? 21.579 -5.354 -11.121 1.00 94.12 86 ILE A C 1
ATOM 729 O O . ILE A 1 86 ? 21.070 -5.531 -10.016 1.00 94.12 86 ILE A O 1
ATOM 733 N N . ILE A 1 87 ? 22.032 -4.158 -11.508 1.00 92.94 87 ILE A N 1
ATOM 734 C CA . ILE A 1 87 ? 21.969 -2.966 -10.652 1.00 92.94 87 ILE A CA 1
ATOM 735 C C . ILE A 1 87 ? 20.516 -2.625 -10.319 1.00 92.94 87 ILE A C 1
ATOM 737 O O . ILE A 1 87 ? 20.201 -2.362 -9.159 1.00 92.94 87 ILE A O 1
ATOM 741 N N . PHE A 1 88 ? 19.621 -2.669 -11.308 1.00 90.50 88 PHE A N 1
ATOM 742 C CA . PHE A 1 88 ? 18.201 -2.423 -11.087 1.00 90.50 88 PHE A CA 1
ATOM 743 C C . PHE A 1 88 ? 17.596 -3.434 -10.106 1.00 90.50 88 PHE A C 1
ATOM 745 O O . PHE A 1 88 ? 16.923 -3.026 -9.164 1.00 90.50 88 PHE A O 1
ATOM 752 N N . PHE A 1 89 ? 17.886 -4.729 -10.266 1.00 92.19 89 PHE A N 1
ATOM 753 C CA . PHE A 1 89 ? 17.425 -5.771 -9.346 1.00 92.19 89 PHE A CA 1
ATOM 754 C C . PHE A 1 89 ? 17.952 -5.572 -7.928 1.00 92.19 89 PHE A C 1
ATOM 756 O O . PHE A 1 89 ? 17.193 -5.744 -6.980 1.00 92.19 89 PHE A O 1
ATOM 763 N N . LEU A 1 90 ? 19.219 -5.182 -7.766 1.00 94.44 90 LEU A N 1
ATOM 764 C CA . LEU A 1 90 ? 19.783 -4.882 -6.450 1.00 94.44 90 LEU A CA 1
ATOM 765 C C . LEU A 1 90 ? 19.071 -3.697 -5.795 1.00 94.44 90 LEU A C 1
ATOM 767 O O . LEU A 1 90 ? 18.700 -3.778 -4.626 1.00 94.44 90 LEU A O 1
ATOM 771 N N . ILE A 1 91 ? 18.849 -2.616 -6.546 1.00 93.19 91 ILE A N 1
ATOM 772 C CA . ILE A 1 91 ? 18.151 -1.428 -6.046 1.00 93.19 91 ILE A CA 1
ATOM 773 C C . ILE A 1 91 ? 16.709 -1.765 -5.656 1.00 93.19 91 ILE A C 1
ATOM 775 O O . ILE A 1 91 ? 16.251 -1.400 -4.574 1.00 93.19 91 ILE A O 1
ATOM 779 N N . TR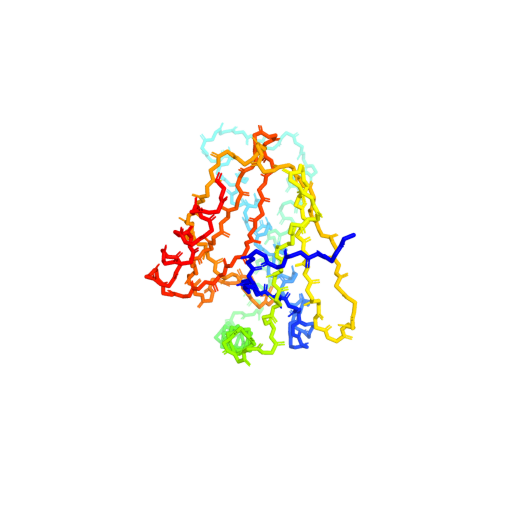P A 1 92 ? 16.008 -2.492 -6.521 1.00 91.31 92 TRP A N 1
ATOM 780 C CA . TRP A 1 92 ? 14.639 -2.936 -6.290 1.00 91.31 92 TRP A CA 1
ATOM 781 C C . TRP A 1 92 ? 14.533 -3.859 -5.072 1.00 91.31 92 TRP A C 1
ATOM 783 O O . TRP A 1 92 ? 13.716 -3.621 -4.186 1.00 91.31 92 TRP A O 1
ATOM 793 N N . TYR A 1 93 ? 15.409 -4.860 -4.972 1.00 91.56 93 TYR A N 1
ATOM 794 C CA . TYR A 1 93 ? 15.430 -5.784 -3.842 1.00 91.56 93 TYR A CA 1
ATOM 795 C C . TYR A 1 93 ? 15.693 -5.060 -2.519 1.00 91.56 93 TYR A C 1
ATOM 797 O O . TYR A 1 93 ? 15.019 -5.330 -1.526 1.00 91.56 93 TYR A O 1
ATOM 805 N N . LEU A 1 94 ? 16.641 -4.116 -2.499 1.00 92.25 94 LEU A N 1
ATOM 806 C CA . LEU A 1 94 ? 16.913 -3.305 -1.314 1.00 92.25 94 LEU A CA 1
ATOM 807 C C . LEU A 1 94 ? 15.708 -2.440 -0.930 1.00 92.25 94 LEU A C 1
ATOM 809 O O . LEU A 1 94 ? 15.392 -2.365 0.254 1.00 92.25 94 LEU A O 1
ATOM 813 N N . ASP A 1 95 ? 15.012 -1.835 -1.898 1.00 90.12 95 ASP A N 1
ATOM 814 C CA . ASP A 1 95 ? 13.792 -1.056 -1.643 1.00 90.12 95 ASP A CA 1
ATOM 815 C C . ASP A 1 95 ? 12.711 -1.918 -0.981 1.00 90.12 95 ASP A C 1
ATOM 817 O O . ASP A 1 95 ? 12.225 -1.581 0.100 1.00 90.12 95 ASP A O 1
ATOM 821 N N . CYS A 1 96 ? 12.412 -3.082 -1.567 1.00 88.56 96 CYS A N 1
ATOM 822 C CA . CYS A 1 96 ? 11.453 -4.033 -1.010 1.00 88.56 96 CYS A CA 1
ATOM 823 C C . CYS A 1 96 ? 11.872 -4.518 0.382 1.00 88.56 96 CYS A C 1
ATOM 825 O O . CYS A 1 96 ? 11.039 -4.601 1.283 1.00 88.56 96 CYS A O 1
ATOM 827 N N . TRP A 1 97 ? 13.156 -4.819 0.585 1.00 88.44 97 TRP A N 1
ATOM 828 C CA . TRP A 1 97 ? 13.663 -5.289 1.870 1.00 88.44 97 TRP A CA 1
ATOM 829 C C . TRP A 1 97 ? 13.548 -4.219 2.959 1.00 88.44 97 TRP A C 1
ATOM 831 O O . TRP A 1 97 ? 13.044 -4.514 4.044 1.00 88.44 97 TRP A O 1
ATOM 841 N N . PHE A 1 98 ? 13.934 -2.972 2.669 1.00 87.94 98 PHE A N 1
ATOM 842 C CA . PHE A 1 98 ? 13.779 -1.860 3.608 1.00 87.94 98 PHE A CA 1
ATOM 843 C C . PHE A 1 98 ? 12.311 -1.594 3.933 1.00 87.94 98 PHE A C 1
ATOM 845 O O . PHE A 1 98 ? 11.973 -1.456 5.108 1.00 87.94 98 PHE A O 1
ATOM 852 N N . ALA A 1 99 ? 11.437 -1.567 2.927 1.00 86.06 99 ALA A N 1
ATOM 853 C CA . ALA A 1 99 ? 10.015 -1.326 3.131 1.00 86.06 99 ALA A CA 1
ATOM 854 C C . ALA A 1 99 ? 9.351 -2.455 3.938 1.00 86.06 99 ALA A C 1
ATOM 856 O O . ALA A 1 99 ? 8.589 -2.195 4.871 1.00 86.06 99 ALA A O 1
ATOM 857 N N . LYS A 1 100 ? 9.709 -3.713 3.654 1.00 85.75 100 LYS A N 1
ATOM 858 C CA . LYS A 1 100 ? 9.245 -4.878 4.411 1.00 85.75 100 LYS A CA 1
ATOM 859 C C . LYS A 1 100 ? 9.712 -4.812 5.864 1.00 85.75 100 LYS A C 1
ATOM 861 O O . LYS A 1 100 ? 8.912 -4.929 6.786 1.00 85.75 100 LYS A O 1
ATOM 866 N N . TYR A 1 101 ? 10.999 -4.567 6.083 1.00 84.56 101 TYR A N 1
ATOM 867 C CA . TYR A 1 101 ? 11.560 -4.419 7.424 1.00 84.56 101 TYR A CA 1
ATOM 868 C C . TYR A 1 101 ? 10.861 -3.307 8.217 1.00 84.56 101 TYR A C 1
ATOM 870 O O . TYR A 1 101 ? 10.505 -3.502 9.379 1.00 84.56 101 TYR A O 1
ATOM 878 N N . GLN A 1 102 ? 10.612 -2.167 7.566 1.00 79.88 102 GLN A N 1
ATOM 879 C CA . GLN A 1 102 ? 9.905 -1.029 8.140 1.00 79.88 102 GLN A CA 1
ATOM 880 C C . GLN A 1 102 ? 8.494 -1.407 8.612 1.00 79.88 102 GLN A C 1
ATOM 882 O O . GLN A 1 102 ? 8.099 -1.042 9.719 1.00 79.88 102 GLN A O 1
ATOM 887 N N . TYR A 1 103 ? 7.765 -2.173 7.801 1.00 77.56 103 TYR A N 1
ATOM 888 C CA . TYR A 1 103 ? 6.423 -2.641 8.126 1.00 77.56 103 TYR A CA 1
ATOM 889 C C . TYR A 1 103 ? 6.408 -3.605 9.326 1.00 77.56 103 TYR A C 1
ATOM 891 O O . TYR A 1 103 ? 5.684 -3.395 10.300 1.00 77.56 103 TYR A O 1
ATOM 899 N N . PHE A 1 104 ? 7.243 -4.650 9.298 1.00 77.31 104 PHE A N 1
ATOM 900 C CA . PHE A 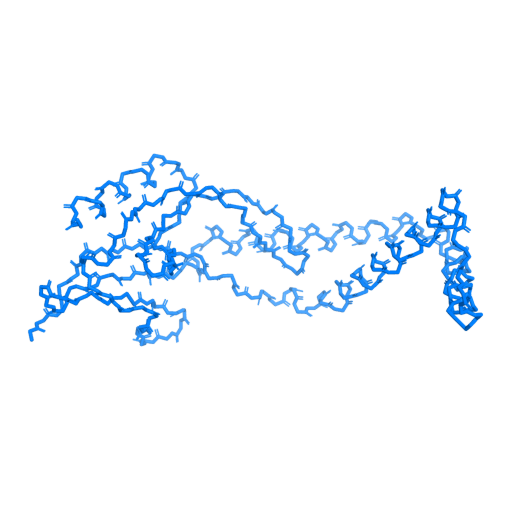1 104 ? 7.174 -5.732 10.289 1.00 77.31 104 PHE A CA 1
ATOM 901 C C . PHE A 1 104 ? 7.821 -5.396 11.643 1.00 77.31 104 PHE A C 1
ATOM 903 O O . PHE A 1 104 ? 7.480 -6.020 12.649 1.00 77.31 104 PHE A O 1
ATOM 910 N N . GLN A 1 105 ? 8.710 -4.399 11.728 1.00 73.00 105 GLN A N 1
ATOM 911 C CA . GLN A 1 105 ? 9.397 -4.046 12.982 1.00 73.00 105 GLN A CA 1
ATOM 912 C C . GLN A 1 105 ? 8.650 -3.072 13.916 1.00 73.00 105 GLN A C 1
ATOM 914 O O . GLN A 1 105 ? 9.262 -2.471 14.795 1.00 73.00 105 GLN A O 1
ATOM 919 N N . LYS A 1 106 ? 7.320 -2.952 13.806 1.00 58.78 106 LYS A N 1
ATOM 920 C CA . LYS A 1 106 ? 6.416 -2.218 14.731 1.00 58.78 106 LYS A CA 1
ATOM 921 C C . LYS A 1 106 ? 6.620 -0.702 14.884 1.00 58.78 106 LYS A C 1
ATOM 923 O O . LYS A 1 106 ? 5.684 -0.040 15.314 1.00 58.78 106 LYS A O 1
ATOM 928 N N . ASN A 1 107 ? 7.749 -0.121 14.482 1.00 58.94 107 ASN A N 1
ATOM 929 C CA . ASN A 1 107 ? 8.031 1.315 14.655 1.00 58.94 107 ASN A CA 1
ATOM 930 C C . ASN A 1 107 ? 7.173 2.251 13.785 1.00 58.94 107 ASN A C 1
ATOM 932 O O . ASN A 1 107 ? 7.291 3.470 13.890 1.00 58.94 107 ASN A O 1
ATOM 936 N N . TYR A 1 108 ? 6.316 1.692 12.932 1.00 71.31 108 TYR A N 1
ATOM 937 C CA . TYR A 1 108 ? 5.462 2.439 12.016 1.00 71.31 108 TYR A CA 1
ATOM 938 C C . TYR A 1 108 ? 3.992 2.038 12.113 1.00 71.31 108 TYR A C 1
ATOM 940 O O . TYR A 1 108 ? 3.209 2.428 11.258 1.00 71.31 108 TYR A O 1
ATOM 948 N N . LYS A 1 109 ? 3.588 1.291 13.146 1.00 78.44 109 LYS A N 1
ATOM 949 C CA . LYS A 1 109 ? 2.166 1.163 13.475 1.00 78.44 109 LYS A CA 1
ATOM 950 C C . LYS A 1 109 ? 1.726 2.395 14.259 1.00 78.44 109 LYS A C 1
ATOM 952 O O . LYS A 1 109 ? 2.441 2.847 15.150 1.00 78.44 109 LYS A O 1
ATOM 957 N N . ILE A 1 110 ? 0.569 2.934 13.907 1.00 84.06 110 ILE A N 1
ATOM 958 C CA . ILE A 1 110 ? -0.101 3.997 14.650 1.00 84.06 110 ILE A CA 1
ATOM 959 C C . ILE A 1 110 ? -1.324 3.417 15.337 1.00 84.06 110 ILE A C 1
ATOM 961 O O . ILE A 1 110 ? -2.053 2.609 14.758 1.00 84.06 110 ILE A O 1
ATOM 965 N N . ASP A 1 111 ? -1.537 3.833 16.577 1.00 87.38 111 ASP A N 1
ATOM 966 C CA . ASP A 1 111 ? -2.722 3.450 17.327 1.00 87.38 111 ASP A CA 1
ATOM 967 C C . ASP A 1 111 ? -3.927 4.259 16.842 1.00 87.38 111 ASP A C 1
ATOM 969 O O . ASP A 1 111 ? -3.863 5.489 16.718 1.00 87.38 111 ASP A O 1
ATOM 973 N N . ILE A 1 112 ? -5.029 3.554 16.607 1.00 89.44 112 ILE A N 1
ATOM 974 C CA . ILE A 1 112 ? -6.354 4.117 16.369 1.00 89.44 112 ILE A CA 1
ATOM 975 C C . ILE A 1 112 ? -7.185 3.893 17.624 1.00 89.44 112 ILE A C 1
ATOM 977 O O . ILE A 1 112 ? -7.338 2.768 18.095 1.00 89.44 112 ILE A O 1
ATOM 981 N N . PHE A 1 113 ? -7.765 4.966 18.145 1.00 90.56 113 PHE A N 1
ATOM 982 C CA . PHE A 1 113 ? -8.642 4.941 19.306 1.00 90.56 113 PHE A CA 1
ATOM 983 C C . PHE A 1 113 ? -10.037 5.394 18.907 1.00 90.56 113 PHE A C 1
ATOM 985 O O . PHE A 1 113 ? -10.197 6.417 18.243 1.00 90.56 113 PHE A O 1
ATOM 992 N N . ILE A 1 114 ? -11.051 4.668 19.362 1.00 91.44 114 ILE A N 1
ATOM 993 C CA . ILE A 1 114 ? -12.449 5.070 19.236 1.00 91.44 114 ILE A CA 1
ATOM 994 C C . ILE A 1 114 ? -12.966 5.417 20.623 1.00 91.44 114 ILE A C 1
ATOM 996 O O . ILE A 1 114 ? -12.946 4.582 21.531 1.00 91.44 114 ILE A O 1
ATOM 1000 N N . TYR A 1 115 ? -13.442 6.645 20.774 1.00 91.50 115 TYR A N 1
ATOM 1001 C CA . TYR A 1 115 ? -14.003 7.155 22.012 1.00 91.50 115 TYR A CA 1
ATOM 1002 C C . TYR A 1 115 ? -15.491 7.446 21.864 1.00 91.50 115 TYR A C 1
ATOM 1004 O O . TYR A 1 115 ? -15.912 8.088 20.902 1.00 91.50 115 TYR A O 1
ATOM 1012 N N . GLU A 1 116 ? -16.264 7.040 22.865 1.00 91.44 116 GLU A N 1
ATOM 1013 C CA . GLU A 1 116 ? -17.616 7.536 23.104 1.00 91.44 116 GLU A CA 1
ATOM 1014 C C . GLU A 1 116 ? -17.501 8.826 23.916 1.00 91.44 116 GLU A C 1
ATOM 1016 O O . GLU A 1 116 ? -16.926 8.825 25.013 1.00 91.44 116 GLU A O 1
ATOM 1021 N N . ILE A 1 117 ? -18.015 9.933 23.385 1.00 88.44 117 ILE A N 1
ATOM 1022 C CA . ILE A 1 117 ? -18.103 11.193 24.137 1.00 88.44 117 ILE A CA 1
ATOM 1023 C C . ILE A 1 117 ? -19.448 11.278 24.850 1.00 88.44 117 ILE A C 1
ATOM 1025 O O . ILE A 1 117 ? -19.514 11.639 26.026 1.00 88.44 117 ILE A O 1
ATOM 1029 N N . ASP A 1 118 ? -20.504 10.931 24.126 1.00 85.31 118 ASP A N 1
ATOM 1030 C CA . ASP A 1 118 ? -21.870 10.800 24.603 1.00 85.31 118 ASP A CA 1
ATOM 1031 C C . ASP A 1 118 ? -22.599 9.739 23.760 1.00 85.31 118 ASP A C 1
ATOM 1033 O O . ASP A 1 118 ? -22.064 9.249 22.765 1.00 85.31 118 ASP A O 1
ATOM 1037 N N . LEU A 1 119 ? -23.840 9.416 24.134 1.00 82.75 119 LEU A N 1
ATOM 1038 C CA . LEU A 1 119 ? -24.664 8.405 23.453 1.00 82.75 119 LEU A CA 1
ATOM 1039 C C . LEU A 1 119 ? -24.933 8.716 21.968 1.00 82.75 119 LEU A C 1
ATOM 1041 O O . LEU A 1 119 ? -25.416 7.857 21.236 1.00 82.75 119 LEU A O 1
ATOM 1045 N N . SER A 1 120 ? -24.674 9.947 21.524 1.00 86.31 120 SER A N 1
ATOM 1046 C CA . SER A 1 120 ? -24.922 10.409 20.159 1.00 86.31 120 SER A CA 1
ATOM 1047 C C . SER A 1 120 ? -23.649 10.637 19.352 1.00 86.31 120 SER A C 1
ATOM 1049 O O . SER A 1 120 ? -23.738 10.964 18.169 1.00 86.31 120 SER A O 1
ATOM 1051 N N . LYS A 1 121 ? -22.469 10.496 19.966 1.00 91.25 121 LYS A N 1
ATOM 1052 C CA . LYS A 1 121 ? -21.224 10.951 19.363 1.00 91.25 121 LYS A CA 1
ATOM 1053 C C . LYS A 1 121 ? -20.042 10.060 19.692 1.00 91.25 121 LYS A C 1
ATOM 1055 O O . LYS A 1 121 ? -19.583 9.953 20.833 1.00 91.25 121 LYS A O 1
ATOM 1060 N N . ILE A 1 122 ? -19.463 9.557 18.614 1.00 91.75 122 ILE A N 1
ATOM 1061 C CA . ILE A 1 122 ? -18.210 8.828 18.589 1.00 91.75 122 ILE A CA 1
ATOM 1062 C C . ILE A 1 122 ? -17.147 9.681 17.906 1.00 91.75 122 ILE A C 1
ATOM 1064 O O . ILE A 1 122 ? -17.417 10.443 16.968 1.00 91.75 122 ILE A O 1
ATOM 1068 N N . ILE A 1 123 ? -15.923 9.574 18.415 1.00 92.44 123 ILE A N 1
ATOM 1069 C CA . ILE A 1 123 ? -14.736 10.192 17.840 1.00 92.44 123 ILE A CA 1
ATOM 1070 C C . ILE A 1 123 ? -13.674 9.128 17.609 1.00 92.44 123 ILE A C 1
ATOM 1072 O O . ILE A 1 123 ? -13.342 8.366 18.517 1.00 92.44 123 ILE A O 1
ATOM 1076 N N . CYS A 1 124 ? -13.104 9.130 16.407 1.00 90.38 124 CYS A N 1
ATOM 1077 C CA . CYS A 1 124 ? -11.938 8.330 16.076 1.00 90.38 124 CYS A CA 1
ATOM 1078 C C . CYS A 1 124 ? -10.690 9.212 16.043 1.00 90.38 124 CYS A C 1
ATOM 1080 O O . CYS A 1 124 ? -10.617 10.221 15.329 1.00 90.38 124 CYS A O 1
ATOM 1082 N N . CYS A 1 125 ? -9.705 8.801 16.828 1.00 90.81 125 CYS A N 1
ATOM 1083 C CA . CYS A 1 125 ? -8.425 9.460 16.992 1.00 90.81 125 CYS A CA 1
ATOM 1084 C C . CYS A 1 125 ? -7.307 8.554 16.486 1.00 90.81 125 CYS A C 1
ATOM 1086 O O . CYS A 1 125 ? -7.365 7.341 16.666 1.00 90.81 125 CYS A O 1
ATOM 1088 N N . LEU A 1 126 ? -6.259 9.148 15.929 1.00 89.31 126 LEU A N 1
ATOM 1089 C CA . LEU A 1 126 ? -5.012 8.456 15.619 1.00 89.31 126 LEU A CA 1
ATOM 1090 C C . LEU A 1 126 ? -3.839 9.120 16.341 1.00 89.31 126 LEU A C 1
ATOM 1092 O O . LEU A 1 126 ? -3.823 10.342 16.525 1.00 89.31 126 LEU A O 1
ATOM 1096 N N . SER A 1 127 ? -2.865 8.319 16.769 1.00 84.69 127 SER A N 1
ATOM 1097 C CA . SER A 1 127 ? -1.623 8.808 17.374 1.00 84.69 127 SER A CA 1
ATOM 1098 C C . SER A 1 127 ? -0.481 8.677 16.375 1.00 84.69 127 SER A C 1
ATOM 1100 O O . SER A 1 127 ? -0.011 7.572 16.114 1.00 84.69 127 SER A O 1
ATOM 1102 N N . LEU A 1 128 ? -0.030 9.798 15.804 1.00 77.44 128 LEU A N 1
ATOM 1103 C CA . LEU A 1 128 ? 1.096 9.777 14.871 1.00 77.44 128 LEU A CA 1
ATOM 1104 C C . LEU A 1 128 ? 2.418 9.487 15.604 1.00 77.44 128 LEU A C 1
ATOM 1106 O O . LEU A 1 128 ? 2.578 9.850 16.777 1.00 77.44 128 LEU A O 1
ATOM 1110 N N . PRO A 1 129 ? 3.402 8.873 14.921 1.00 68.62 129 PRO A N 1
ATOM 1111 C CA . PRO A 1 129 ? 4.717 8.650 15.498 1.00 68.62 129 PRO A CA 1
ATOM 1112 C C . PRO A 1 129 ? 5.370 9.998 15.818 1.00 68.62 129 PRO A C 1
ATOM 1114 O O . PRO A 1 129 ? 5.321 10.925 15.011 1.00 68.62 129 PRO A O 1
ATOM 1117 N N . HIS A 1 130 ? 6.014 10.100 16.982 1.00 67.19 130 HIS A N 1
ATOM 1118 C CA . HIS A 1 130 ? 6.730 11.301 17.440 1.00 67.19 130 HIS A CA 1
ATOM 1119 C C . HIS A 1 130 ? 5.864 12.538 17.743 1.00 67.19 130 HIS A C 1
ATOM 1121 O O . HIS A 1 130 ? 6.411 13.616 17.972 1.00 67.19 130 HIS A O 1
ATOM 1127 N N . THR A 1 131 ? 4.538 12.398 17.827 1.00 68.88 131 THR A N 1
ATOM 1128 C CA . THR A 1 131 ? 3.647 13.447 18.348 1.00 68.88 131 THR A CA 1
ATOM 1129 C C . THR A 1 131 ? 3.001 13.004 19.652 1.00 68.88 131 THR A C 1
ATOM 1131 O O . THR A 1 131 ? 2.514 11.884 19.750 1.00 68.88 131 THR A O 1
ATOM 1134 N N . GLN A 1 132 ? 2.950 13.891 20.647 1.00 68.19 132 GLN A N 1
ATOM 1135 C CA . GLN A 1 132 ? 2.217 13.640 21.898 1.00 68.19 132 GLN A CA 1
ATOM 1136 C C . GLN A 1 132 ? 0.702 13.874 21.754 1.00 68.19 132 GLN A C 1
ATOM 1138 O O . GLN A 1 132 ? -0.058 13.601 22.679 1.00 68.19 132 GLN A O 1
ATOM 1143 N N . THR A 1 133 ? 0.255 14.401 20.611 1.00 72.12 133 THR A N 1
ATOM 1144 C CA . THR A 1 133 ? -1.136 14.788 20.369 1.00 72.12 133 THR A CA 1
ATOM 1145 C C . THR A 1 133 ? -1.859 13.763 19.508 1.00 72.12 133 THR A C 1
ATOM 1147 O O . THR A 1 133 ? -1.440 13.471 18.388 1.00 72.12 133 THR A O 1
ATOM 1150 N N . GLN A 1 134 ? -2.995 13.281 20.005 1.00 80.12 134 GLN A N 1
ATOM 1151 C CA . GLN A 1 134 ? -3.946 12.519 19.205 1.00 80.12 134 GLN A CA 1
ATOM 1152 C C . GLN A 1 134 ? -4.655 13.452 18.219 1.00 80.12 134 GLN A C 1
ATOM 1154 O O . GLN A 1 134 ? -5.123 14.527 18.597 1.00 80.12 134 GLN A O 1
ATOM 1159 N N . SER A 1 135 ? -4.743 13.036 16.960 1.00 83.38 135 SER A N 1
ATOM 1160 C CA . SER A 1 135 ? -5.458 13.775 15.919 1.00 83.38 135 SER A CA 1
ATOM 1161 C C . SER A 1 135 ? -6.808 13.123 15.665 1.00 83.38 135 SER A C 1
ATOM 1163 O O . SER A 1 135 ? -6.877 11.924 15.396 1.00 83.38 135 SER A O 1
ATOM 1165 N N . ILE A 1 136 ? -7.882 13.907 15.745 1.00 85.56 136 ILE A N 1
ATOM 1166 C CA . ILE A 1 136 ? -9.225 13.452 15.382 1.00 85.56 136 ILE A CA 1
ATOM 1167 C C . ILE A 1 136 ? -9.309 13.406 13.861 1.00 85.56 136 ILE A C 1
ATOM 1169 O O . ILE A 1 136 ? -9.143 14.437 13.210 1.00 85.56 136 ILE A O 1
ATOM 1173 N N . PHE A 1 137 ? -9.586 12.231 13.302 1.00 87.75 137 PHE A N 1
ATOM 1174 C CA . PHE A 1 137 ? -9.756 12.073 11.855 1.00 87.75 137 PHE A CA 1
ATOM 1175 C C . PHE A 1 137 ? -11.217 11.843 11.454 1.00 87.75 137 PHE A C 1
ATOM 1177 O O . PHE A 1 137 ? -11.589 12.137 10.319 1.00 87.75 137 PHE A O 1
ATOM 1184 N N . ALA A 1 138 ? -12.060 11.366 12.376 1.00 88.56 138 ALA A N 1
ATOM 1185 C CA . ALA A 1 138 ? -13.484 11.172 12.132 1.00 88.56 138 ALA A CA 1
ATOM 1186 C C . ALA A 1 138 ? -14.323 11.420 13.393 1.00 88.56 138 ALA A C 1
ATOM 1188 O O . ALA A 1 138 ? -13.884 11.184 14.519 1.00 88.56 138 ALA A O 1
ATOM 1189 N N . SER A 1 139 ? -15.555 11.881 13.188 1.00 91.50 139 SER A N 1
ATOM 1190 C CA . SER A 1 139 ? -16.597 11.932 14.211 1.00 91.50 139 SER A CA 1
ATOM 1191 C C . SER A 1 139 ? -17.945 11.644 13.562 1.00 91.50 139 SER A C 1
ATOM 1193 O O . SER A 1 139 ? -18.218 12.167 12.481 1.00 91.50 139 SER A O 1
ATOM 1195 N N . PHE A 1 140 ? -18.743 10.795 14.203 1.00 91.81 140 PHE A N 1
ATOM 1196 C CA . PHE A 1 140 ? -20.029 10.314 13.695 1.00 91.81 140 PHE A CA 1
ATOM 1197 C C . PHE A 1 140 ? -20.941 9.884 14.850 1.00 91.81 140 PHE A C 1
ATOM 1199 O O . PHE A 1 140 ? -20.483 9.723 15.985 1.00 91.81 140 PHE A O 1
ATOM 1206 N N . SER A 1 141 ? -22.229 9.707 14.566 1.00 91.25 141 SER A N 1
ATOM 1207 C CA . SER A 1 141 ? -23.180 9.103 15.509 1.00 91.25 141 SER A CA 1
ATOM 1208 C C . SER A 1 141 ? -23.154 7.576 15.396 1.00 91.25 141 SER A C 1
ATOM 1210 O O . SER A 1 141 ? -23.026 7.072 14.281 1.00 91.25 141 SER A O 1
ATOM 1212 N N . PRO A 1 142 ? -23.325 6.807 16.491 1.00 89.00 142 PRO A N 1
ATOM 1213 C CA . PRO A 1 142 ? -23.395 5.343 16.419 1.00 89.00 142 PRO A CA 1
ATOM 1214 C C . PRO A 1 142 ? -24.413 4.833 15.385 1.00 89.00 142 PRO A C 1
ATOM 1216 O O . PRO A 1 142 ? -24.161 3.857 14.691 1.00 89.00 142 PRO A O 1
ATOM 1219 N N . GLN A 1 143 ? -25.530 5.549 15.223 1.00 90.62 143 GLN A N 1
ATOM 1220 C CA . GLN A 1 143 ? -26.606 5.215 14.281 1.00 90.62 143 GLN A CA 1
ATOM 1221 C C . GLN A 1 143 ? -26.221 5.430 12.809 1.00 90.62 143 GLN A C 1
ATOM 1223 O O . GLN A 1 143 ? -26.921 4.964 11.916 1.00 90.62 143 GLN A O 1
ATOM 1228 N N . GLU A 1 144 ? -25.135 6.159 12.542 1.00 92.00 144 GLU A N 1
ATOM 1229 C CA . GLU A 1 144 ? -24.629 6.377 11.186 1.00 92.00 144 GLU A CA 1
ATOM 1230 C C . GLU A 1 144 ? -23.806 5.189 10.678 1.00 92.00 144 GLU A C 1
ATOM 1232 O O . GLU A 1 144 ? -23.502 5.146 9.484 1.00 92.00 144 GLU A O 1
ATOM 1237 N N . VAL A 1 145 ? -23.456 4.234 11.548 1.00 92.94 145 VAL A N 1
ATOM 1238 C CA . VAL A 1 145 ? -22.746 3.013 11.160 1.00 92.94 145 VAL A CA 1
ATOM 1239 C C . VAL A 1 145 ? -23.686 2.109 10.373 1.00 92.94 145 VAL A C 1
ATOM 1241 O O . VAL A 1 145 ? -24.719 1.670 10.867 1.00 92.94 145 VAL A O 1
ATOM 1244 N N . SER A 1 146 ? -23.308 1.833 9.127 1.00 93.75 146 SER A N 1
ATOM 1245 C CA . SER A 1 146 ? -24.051 0.950 8.235 1.00 93.75 146 SER A CA 1
ATOM 1246 C C . SER A 1 146 ? -23.613 -0.499 8.411 1.00 93.75 146 SER A C 1
ATOM 1248 O O . SER A 1 146 ? -24.442 -1.375 8.651 1.00 93.75 146 SER A O 1
ATOM 1250 N N . TYR A 1 147 ? -22.307 -0.754 8.313 1.00 93.06 147 TYR A N 1
ATOM 1251 C CA . TYR A 1 147 ? -21.724 -2.075 8.520 1.00 93.06 147 TYR A CA 1
ATOM 1252 C C . TYR A 1 147 ? -20.234 -1.984 8.855 1.00 93.06 147 TYR A C 1
ATOM 1254 O O . TYR A 1 147 ? -19.578 -0.961 8.643 1.00 93.06 147 TYR A O 1
ATOM 1262 N N . ILE A 1 148 ? -19.705 -3.090 9.374 1.00 94.19 148 ILE A N 1
ATOM 1263 C CA . ILE A 1 148 ? -18.275 -3.306 9.595 1.00 94.19 148 ILE A CA 1
ATOM 1264 C C . ILE A 1 148 ? -17.822 -4.388 8.625 1.00 94.19 148 ILE A C 1
ATOM 1266 O O . ILE A 1 148 ? -18.433 -5.457 8.562 1.00 94.19 148 ILE A O 1
ATOM 1270 N N . ALA A 1 149 ? -16.760 -4.111 7.877 1.00 93.81 149 ALA A N 1
ATOM 1271 C CA . ALA A 1 149 ? -16.192 -5.032 6.906 1.00 93.81 149 ALA A CA 1
ATOM 1272 C C . ALA A 1 149 ? -14.803 -5.502 7.338 1.00 93.81 149 ALA A C 1
ATOM 1274 O O . ALA A 1 149 ? -14.080 -4.810 8.056 1.00 93.81 149 ALA A O 1
ATOM 1275 N N . ILE A 1 150 ? -14.449 -6.701 6.882 1.00 94.44 150 ILE A N 1
ATOM 1276 C CA . ILE A 1 150 ? -13.083 -7.207 6.914 1.00 94.44 150 ILE A CA 1
ATOM 1277 C C . ILE A 1 150 ? -12.666 -7.376 5.463 1.00 94.44 150 ILE A C 1
ATOM 1279 O O . ILE A 1 150 ? -13.202 -8.235 4.761 1.00 94.44 150 ILE A O 1
ATOM 1283 N N . GLU A 1 151 ? -11.719 -6.560 5.025 1.00 93.19 151 GLU A N 1
ATOM 1284 C CA . GLU A 1 151 ? -11.268 -6.533 3.642 1.00 93.19 151 GLU A CA 1
ATOM 1285 C C . GLU A 1 151 ? -9.807 -6.942 3.545 1.00 93.19 151 GLU A C 1
ATOM 1287 O O . GLU A 1 151 ? -8.981 -6.629 4.405 1.00 93.19 151 GLU A O 1
ATOM 1292 N N . LYS A 1 152 ? -9.489 -7.689 2.490 1.00 92.81 152 LYS A N 1
ATOM 1293 C CA . LYS A 1 152 ? -8.114 -8.051 2.179 1.00 92.81 152 LYS A CA 1
ATOM 1294 C C . LYS A 1 152 ? -7.536 -6.971 1.279 1.00 92.81 152 LYS A C 1
ATOM 1296 O O . LYS A 1 152 ? -8.056 -6.745 0.190 1.00 92.81 152 LYS A O 1
ATOM 1301 N N . SER A 1 153 ? -6.456 -6.345 1.718 1.00 90.12 153 SER A N 1
ATOM 1302 C CA . SER A 1 153 ? -5.828 -5.232 1.017 1.00 90.12 153 SER A CA 1
ATOM 1303 C C . SER A 1 153 ? -4.354 -5.539 0.745 1.00 90.12 153 SER A C 1
ATOM 1305 O O . SER A 1 153 ? -3.677 -6.106 1.613 1.00 90.12 153 SER A O 1
ATOM 1307 N N . PRO A 1 154 ? -3.830 -5.227 -0.455 1.00 89.19 154 PRO A N 1
ATOM 1308 C CA . PRO A 1 154 ? -2.409 -5.355 -0.722 1.00 89.19 154 PRO A CA 1
ATOM 1309 C C . PRO A 1 154 ? -1.644 -4.302 0.076 1.00 89.19 154 PRO A C 1
ATOM 1311 O O . PRO A 1 154 ? -1.907 -3.101 -0.012 1.00 89.19 154 PRO A O 1
ATOM 1314 N N . LEU A 1 155 ? -0.635 -4.747 0.812 1.00 85.00 155 LEU A N 1
ATOM 1315 C CA . LEU A 1 155 ? 0.290 -3.848 1.468 1.00 85.00 155 LEU A CA 1
ATOM 1316 C C . LEU A 1 155 ? 1.300 -3.343 0.440 1.00 85.00 155 LEU A C 1
ATOM 1318 O O . LEU A 1 155 ? 2.265 -4.032 0.105 1.00 85.00 155 LEU A O 1
ATOM 1322 N N . LEU A 1 156 ? 1.089 -2.126 -0.046 1.00 85.75 156 LEU A N 1
ATOM 1323 C CA . LEU A 1 156 ? 2.024 -1.466 -0.949 1.00 85.75 156 LEU A CA 1
ATOM 1324 C C . LEU A 1 156 ? 3.123 -0.758 -0.159 1.00 85.75 156 LEU A C 1
ATOM 1326 O O . LEU A 1 156 ? 2.855 -0.061 0.819 1.00 85.75 156 LEU A O 1
ATOM 1330 N N . GLY A 1 157 ? 4.370 -0.882 -0.602 1.00 82.56 157 GLY A N 1
ATOM 1331 C CA . GLY A 1 157 ? 5.463 -0.146 0.017 1.00 82.56 157 GLY A CA 1
ATOM 1332 C C . GLY A 1 157 ? 6.687 0.024 -0.869 1.00 82.56 157 GLY A C 1
ATOM 1333 O O . GLY A 1 157 ? 6.732 -0.413 -2.019 1.00 82.56 157 GLY A O 1
ATOM 1334 N N . GLY A 1 158 ? 7.673 0.732 -0.322 1.00 83.12 158 GLY A N 1
ATOM 1335 C CA . GLY A 1 158 ? 8.864 1.144 -1.058 1.00 83.12 158 GLY A CA 1
ATOM 1336 C C . GLY A 1 158 ? 8.608 2.318 -2.001 1.00 83.12 158 GLY A C 1
ATOM 1337 O O . GLY A 1 158 ? 7.482 2.805 -2.165 1.00 83.12 158 GLY A O 1
ATOM 1338 N N . ALA A 1 159 ? 9.669 2.800 -2.637 1.00 85.81 159 ALA A N 1
ATOM 1339 C CA . ALA A 1 159 ? 9.551 3.808 -3.681 1.00 85.81 159 ALA A CA 1
ATOM 1340 C C . ALA A 1 159 ? 8.885 3.244 -4.944 1.00 85.81 159 ALA A C 1
ATOM 1342 O O . ALA A 1 159 ? 8.167 3.974 -5.627 1.00 85.81 159 ALA A O 1
ATOM 1343 N N . PHE A 1 160 ? 9.081 1.952 -5.233 1.00 85.00 160 PHE A N 1
ATOM 1344 C CA . PHE A 1 160 ? 8.463 1.292 -6.386 1.00 85.00 160 PHE A CA 1
ATOM 1345 C C . PHE A 1 160 ? 6.974 0.963 -6.202 1.00 85.00 160 PHE A C 1
ATOM 1347 O O . PHE A 1 160 ? 6.337 0.614 -7.193 1.00 85.00 160 PHE A O 1
ATOM 1354 N N . GLN A 1 161 ? 6.418 1.142 -4.992 1.00 85.75 161 GLN A N 1
ATOM 1355 C CA . GLN A 1 161 ? 5.014 0.844 -4.661 1.00 85.75 161 GLN A CA 1
ATOM 1356 C C . GLN A 1 161 ? 4.640 -0.610 -4.985 1.00 85.75 161 GLN A C 1
ATOM 1358 O O . GLN A 1 161 ? 3.586 -0.888 -5.551 1.00 85.75 161 GLN A O 1
ATOM 1363 N N . GLU A 1 162 ? 5.534 -1.536 -4.649 1.00 86.25 162 GLU A N 1
ATOM 1364 C CA . GLU A 1 162 ? 5.336 -2.966 -4.881 1.00 86.25 162 GLU A CA 1
ATOM 1365 C C . GLU A 1 162 ? 4.484 -3.579 -3.769 1.00 86.25 162 GLU A C 1
ATOM 1367 O O . GLU A 1 162 ? 4.487 -3.100 -2.630 1.00 86.25 162 GLU A O 1
ATOM 1372 N N . VAL A 1 163 ? 3.786 -4.667 -4.097 1.00 88.00 163 VAL A N 1
ATOM 1373 C CA . VAL A 1 163 ? 3.038 -5.461 -3.116 1.00 88.00 163 VAL A CA 1
ATOM 1374 C C . VAL A 1 163 ? 4.038 -6.208 -2.234 1.00 88.00 163 VAL A C 1
ATOM 1376 O O . VAL A 1 163 ? 4.721 -7.127 -2.685 1.00 88.00 163 VAL A O 1
ATOM 1379 N N . LEU A 1 164 ? 4.146 -5.794 -0.974 1.00 85.38 164 LEU A N 1
ATOM 1380 C CA . LEU A 1 164 ? 5.050 -6.388 0.011 1.00 85.38 164 LEU A CA 1
ATOM 1381 C C . LEU A 1 164 ? 4.450 -7.628 0.674 1.00 85.38 164 LEU A C 1
ATOM 1383 O O . LEU A 1 164 ? 5.182 -8.571 0.990 1.00 85.38 164 LEU A O 1
ATOM 1387 N N . ASP A 1 165 ? 3.146 -7.572 0.937 1.00 84.94 165 ASP A N 1
ATOM 1388 C CA . ASP A 1 165 ? 2.347 -8.625 1.559 1.00 84.94 165 ASP A CA 1
ATOM 1389 C C . ASP A 1 165 ? 0.847 -8.331 1.369 1.00 84.94 165 ASP A C 1
ATOM 1391 O O . ASP A 1 165 ? 0.471 -7.342 0.735 1.00 84.94 165 ASP A O 1
ATOM 1395 N N . GLU A 1 166 ? -0.014 -9.163 1.942 1.00 89.56 166 GLU A N 1
ATOM 1396 C CA . GLU A 1 166 ? -1.454 -8.925 2.020 1.00 89.56 166 GLU A CA 1
ATOM 1397 C C . GLU A 1 166 ? -1.905 -8.840 3.480 1.00 89.56 166 GLU A C 1
ATOM 1399 O O . GLU A 1 166 ? -1.491 -9.629 4.330 1.00 89.56 166 GLU A O 1
ATOM 1404 N N . VAL A 1 167 ? -2.785 -7.886 3.771 1.00 90.19 167 VAL A N 1
ATOM 1405 C CA . VAL A 1 167 ? -3.266 -7.608 5.128 1.00 90.19 167 VAL A CA 1
ATOM 1406 C C . VAL A 1 167 ? -4.787 -7.630 5.171 1.00 90.19 167 VAL A C 1
ATOM 1408 O O . VAL A 1 167 ? -5.459 -7.366 4.177 1.00 90.19 167 VAL A O 1
ATOM 1411 N N . TRP A 1 168 ? -5.334 -7.947 6.338 1.00 93.19 168 TRP A N 1
ATOM 1412 C CA . TRP A 1 168 ? -6.760 -7.905 6.628 1.00 93.19 168 TRP A CA 1
ATOM 1413 C C . TRP A 1 168 ? -7.076 -6.641 7.412 1.00 93.19 168 TRP A C 1
ATOM 1415 O O . TRP A 1 168 ? -6.748 -6.541 8.599 1.00 93.19 168 TRP A O 1
ATOM 1425 N N . GLN A 1 169 ? -7.716 -5.695 6.739 1.00 93.62 169 GLN A N 1
ATOM 1426 C CA . GLN A 1 169 ? -8.142 -4.420 7.292 1.00 93.62 169 GLN A CA 1
ATOM 1427 C C . GLN A 1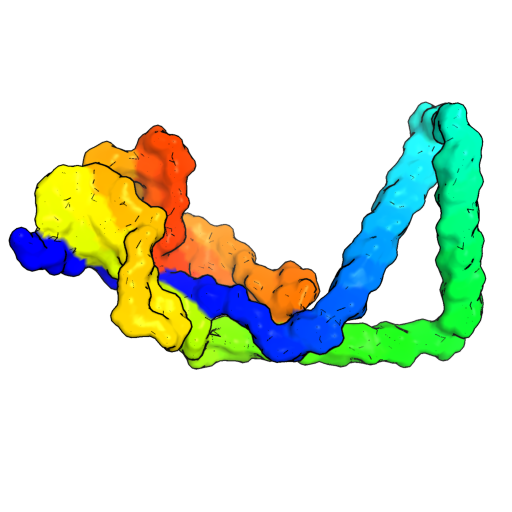 169 ? -9.573 -4.530 7.812 1.00 93.62 169 GLN A C 1
ATOM 1429 O O . GLN A 1 169 ? -10.426 -5.176 7.205 1.00 93.62 169 GLN A O 1
ATOM 1434 N N . ILE A 1 170 ? -9.819 -3.924 8.969 1.00 94.19 170 ILE A N 1
ATOM 1435 C CA . ILE A 1 170 ? -11.155 -3.785 9.542 1.00 94.19 170 ILE A CA 1
ATOM 1436 C C . ILE A 1 170 ? -11.615 -2.365 9.282 1.00 94.19 170 ILE A C 1
ATOM 1438 O O . ILE A 1 170 ? -10.962 -1.411 9.715 1.00 94.19 170 ILE A O 1
ATOM 1442 N N . GLU A 1 171 ? -12.752 -2.236 8.617 1.00 94.38 171 GLU A N 1
ATOM 1443 C CA . GLU A 1 171 ? -13.286 -0.954 8.186 1.00 94.38 171 GLU A CA 1
ATOM 1444 C C . GLU A 1 171 ? -14.686 -0.718 8.743 1.00 94.38 171 GLU A C 1
ATOM 1446 O O . GLU A 1 171 ? -15.512 -1.631 8.797 1.00 94.38 171 GLU A O 1
ATOM 1451 N N . VAL A 1 172 ? -14.970 0.524 9.139 1.00 93.81 172 VAL A N 1
ATOM 1452 C CA . VAL A 1 172 ? -16.332 0.978 9.457 1.00 93.81 172 VAL A CA 1
ATOM 1453 C C . VAL A 1 172 ? -16.860 1.792 8.297 1.00 93.81 172 VAL A C 1
ATOM 1455 O O . VAL A 1 172 ? -16.264 2.806 7.936 1.00 93.81 172 VAL A O 1
ATOM 1458 N N . TYR A 1 173 ? -18.009 1.372 7.777 1.00 94.88 173 TYR A N 1
ATOM 1459 C CA . TYR A 1 173 ? -18.746 2.057 6.728 1.00 94.88 173 TYR A CA 1
ATOM 1460 C C . TYR A 1 173 ? -19.922 2.821 7.322 1.00 94.88 173 TYR A C 1
ATOM 1462 O O . TYR A 1 173 ? -20.727 2.272 8.077 1.00 94.88 173 TYR A O 1
ATOM 1470 N N . LEU A 1 174 ? -20.039 4.092 6.953 1.00 94.69 174 LEU A N 1
ATOM 1471 C CA . LEU A 1 174 ? -21.144 4.954 7.348 1.00 94.69 174 LEU A CA 1
ATOM 1472 C C . LEU A 1 174 ? -22.202 5.033 6.240 1.00 94.69 174 LEU A C 1
ATOM 1474 O O . LEU A 1 174 ? -21.885 4.947 5.054 1.00 94.69 174 LEU A O 1
ATOM 1478 N N . PHE A 1 175 ? -23.459 5.304 6.602 1.00 92.44 175 PHE A N 1
ATOM 1479 C CA . PHE A 1 175 ? -24.559 5.474 5.634 1.00 92.44 175 PHE A CA 1
ATOM 1480 C C . PHE A 1 175 ? -24.339 6.615 4.628 1.00 92.44 175 PHE A C 1
ATOM 1482 O O . PHE A 1 175 ? -24.941 6.625 3.557 1.00 92.44 175 PHE A O 1
ATOM 1489 N N . ASN A 1 176 ? -23.466 7.573 4.946 1.00 90.31 176 ASN A N 1
ATOM 1490 C CA . ASN A 1 176 ? -23.094 8.667 4.046 1.00 90.31 176 ASN A CA 1
ATOM 1491 C C . ASN A 1 176 ? -22.020 8.278 3.004 1.00 90.31 176 ASN A C 1
ATOM 1493 O O . ASN A 1 176 ? -21.546 9.147 2.274 1.00 90.31 176 ASN A O 1
ATOM 1497 N N . GLY A 1 177 ? -21.612 7.004 2.955 1.00 88.56 177 GLY A N 1
ATOM 1498 C CA . GLY A 1 177 ? -20.612 6.477 2.025 1.00 88.56 177 GLY A CA 1
ATOM 1499 C C . GLY A 1 177 ? -19.155 6.675 2.458 1.00 88.56 177 GLY A C 1
ATOM 1500 O O . GLY A 1 177 ? -18.250 6.216 1.763 1.00 88.56 177 GLY A O 1
ATOM 1501 N N . LYS A 1 178 ? -18.893 7.337 3.593 1.00 92.00 178 LYS A N 1
ATOM 1502 C CA . LYS A 1 178 ? -17.540 7.412 4.163 1.00 92.00 178 LYS A CA 1
ATOM 1503 C C . LYS A 1 178 ? -17.181 6.090 4.831 1.00 92.00 178 LYS A C 1
ATOM 1505 O O . LYS A 1 178 ? -18.023 5.484 5.490 1.00 92.00 178 LYS A O 1
ATOM 1510 N N . HIS A 1 179 ? -15.919 5.698 4.716 1.00 91.81 179 HIS A N 1
ATOM 1511 C CA . HIS A 1 179 ? -15.367 4.546 5.415 1.00 91.81 179 HIS A CA 1
ATOM 1512 C C . HIS A 1 179 ? -14.000 4.880 6.003 1.00 91.81 179 HIS A C 1
ATOM 1514 O O . HIS A 1 179 ? -13.323 5.807 5.547 1.00 91.81 179 HIS A O 1
ATOM 1520 N N . PHE A 1 180 ? -13.619 4.139 7.039 1.00 90.44 180 PHE A N 1
ATOM 1521 C CA . PHE A 1 180 ? -12.344 4.315 7.723 1.00 90.44 180 PHE A CA 1
ATOM 1522 C C . PHE A 1 180 ? -11.776 2.968 8.149 1.00 90.44 180 PHE A C 1
ATOM 1524 O O . PHE A 1 180 ? -12.500 2.155 8.723 1.00 90.44 180 PHE A O 1
ATOM 1531 N N . VAL A 1 181 ? -10.472 2.782 7.941 1.00 91.12 181 VAL A N 1
ATOM 1532 C CA . VAL A 1 181 ? -9.710 1.657 8.495 1.00 91.12 181 VAL A CA 1
ATOM 1533 C C . VAL A 1 181 ? -9.471 1.907 9.979 1.00 91.12 181 VAL A C 1
ATOM 1535 O O . VAL A 1 181 ? -9.064 2.999 10.372 1.00 91.12 181 VAL A O 1
ATOM 1538 N N . ILE A 1 182 ? -9.724 0.895 10.801 1.00 91.44 182 ILE A N 1
ATOM 1539 C CA . ILE A 1 182 ? -9.652 0.978 12.265 1.00 91.44 182 ILE A CA 1
ATOM 1540 C C . ILE A 1 182 ? -8.610 0.013 12.830 1.00 91.44 182 ILE A C 1
ATOM 1542 O O . ILE A 1 182 ? -8.018 0.284 13.875 1.00 91.44 182 ILE A O 1
ATOM 1546 N N . ASP A 1 183 ? -8.364 -1.096 12.139 1.00 91.56 183 ASP A N 1
ATOM 1547 C CA . ASP A 1 183 ? -7.343 -2.064 12.521 1.00 91.56 183 ASP A CA 1
ATOM 1548 C C . ASP A 1 183 ? -6.804 -2.807 11.294 1.00 91.56 183 ASP A C 1
ATOM 1550 O O . ASP A 1 183 ? -7.485 -2.914 10.273 1.00 91.56 183 ASP A O 1
ATOM 1554 N N . GLU A 1 184 ? -5.586 -3.328 11.403 1.00 90.19 184 GLU A N 1
ATOM 1555 C CA . GLU A 1 184 ? -4.892 -4.058 10.346 1.00 90.19 184 GLU A CA 1
ATOM 1556 C C . GLU A 1 184 ? -4.085 -5.226 10.931 1.00 90.19 184 GLU A C 1
ATOM 1558 O O . GLU A 1 184 ? -3.144 -5.030 11.711 1.00 90.19 184 GLU A O 1
ATOM 1563 N N . ASN A 1 185 ? -4.406 -6.451 10.496 1.00 89.25 185 ASN A N 1
ATOM 1564 C CA . ASN A 1 185 ? -3.696 -7.666 10.905 1.00 89.25 185 ASN A CA 1
ATOM 1565 C C . ASN A 1 185 ? -3.305 -8.532 9.708 1.00 89.25 185 ASN A C 1
ATOM 1567 O O . ASN A 1 185 ? -3.959 -8.541 8.672 1.00 89.25 185 ASN A O 1
ATOM 1571 N N . LEU A 1 186 ? -2.256 -9.332 9.878 1.00 87.50 186 LEU A N 1
ATOM 1572 C CA . LEU A 1 186 ? -1.832 -10.320 8.879 1.00 87.50 186 LEU A CA 1
ATOM 1573 C C . LEU A 1 186 ? -2.697 -11.587 8.940 1.00 87.50 186 LEU A C 1
ATOM 1575 O O . LEU A 1 186 ? -2.865 -12.292 7.947 1.00 87.50 186 LEU A O 1
ATOM 1579 N N . ILE A 1 187 ? -3.245 -11.892 10.120 1.00 88.75 187 ILE A N 1
ATOM 1580 C CA . ILE A 1 187 ? -3.976 -13.127 10.391 1.00 88.75 187 ILE A CA 1
ATOM 1581 C C . ILE A 1 187 ? -5.479 -12.840 10.398 1.00 88.75 187 ILE A C 1
ATOM 1583 O O . ILE A 1 187 ? -5.979 -12.095 11.238 1.00 88.75 187 ILE A O 1
ATOM 1587 N N . VAL A 1 188 ? -6.217 -13.520 9.515 1.00 89.88 188 VAL A N 1
ATOM 1588 C CA . VAL A 1 188 ? -7.678 -13.375 9.356 1.00 89.88 188 VAL A CA 1
ATOM 1589 C C . VAL A 1 188 ? -8.422 -13.542 10.686 1.00 89.88 188 VAL A C 1
ATOM 1591 O O . VAL A 1 188 ? -9.339 -12.786 10.991 1.00 89.88 188 VAL A O 1
ATOM 1594 N N . ASN A 1 189 ? -8.036 -14.544 11.484 1.00 91.06 189 ASN A N 1
ATOM 1595 C CA . ASN A 1 189 ? -8.714 -14.874 12.740 1.00 91.06 189 ASN A CA 1
ATOM 1596 C C . ASN A 1 189 ? -8.634 -13.735 13.763 1.00 91.06 189 ASN A C 1
ATOM 1598 O O . ASN A 1 189 ? -9.588 -13.523 14.509 1.00 91.06 189 ASN A O 1
ATOM 1602 N N . GLU A 1 190 ? -7.522 -12.998 13.788 1.00 89.19 190 GLU A N 1
ATOM 1603 C CA . GLU A 1 190 ? -7.371 -11.824 14.649 1.00 89.19 190 GLU A CA 1
ATOM 1604 C C . GLU A 1 190 ? -8.322 -10.720 14.181 1.00 89.19 190 GLU A C 1
ATOM 1606 O O . GLU A 1 190 ? -9.122 -10.235 14.981 1.00 89.19 190 GLU A O 1
ATOM 1611 N N . SER A 1 191 ? -8.354 -10.433 12.874 1.00 90.69 191 SER A N 1
ATOM 1612 C CA . SER A 1 191 ? -9.291 -9.457 12.306 1.00 90.69 191 SER A CA 1
ATOM 1613 C C . SER A 1 191 ? -10.759 -9.835 12.536 1.00 90.69 191 SER A C 1
ATOM 1615 O O . SER A 1 191 ? -11.565 -8.971 12.867 1.00 90.69 191 SER A O 1
ATOM 1617 N N . LEU A 1 192 ? -11.120 -11.122 12.460 1.00 91.56 192 LEU A N 1
ATOM 1618 C CA . LEU A 1 192 ? -12.474 -11.608 12.758 1.00 91.56 192 LEU A CA 1
ATOM 1619 C C . LEU A 1 192 ? -12.878 -11.370 14.216 1.00 91.56 192 LEU A C 1
ATOM 1621 O O . LEU A 1 192 ? -13.977 -10.881 14.489 1.00 91.56 192 LEU A O 1
ATOM 1625 N N . LEU A 1 193 ? -12.004 -11.714 15.167 1.00 91.81 193 LEU A N 1
ATOM 1626 C CA . LEU A 1 193 ? -12.269 -11.502 16.591 1.00 91.81 193 LEU A CA 1
ATOM 1627 C C . LEU A 1 193 ? -12.402 -10.014 16.913 1.00 91.81 193 LEU A C 1
ATOM 1629 O O . LEU A 1 193 ? -13.281 -9.622 17.683 1.00 91.81 193 LEU A O 1
ATOM 1633 N N . THR A 1 194 ? -11.546 -9.193 16.316 1.00 90.56 194 THR A N 1
ATOM 1634 C CA . THR A 1 194 ? -11.539 -7.748 16.501 1.00 90.56 194 THR A CA 1
ATOM 1635 C C . THR A 1 194 ? -12.783 -7.094 15.892 1.00 90.56 194 THR A C 1
ATOM 1637 O O . THR A 1 194 ? -13.461 -6.330 16.579 1.00 90.56 194 THR A O 1
ATOM 1640 N N . ALA A 1 195 ? -13.168 -7.464 14.668 1.00 91.12 195 ALA A N 1
ATOM 1641 C CA . ALA A 1 195 ? -14.373 -6.950 14.022 1.00 91.12 195 ALA A CA 1
ATOM 1642 C C . ALA A 1 195 ? -15.638 -7.355 14.785 1.00 91.12 195 ALA A C 1
ATOM 1644 O O . ALA A 1 195 ? -16.530 -6.536 14.970 1.00 91.12 195 ALA A O 1
ATOM 1645 N N . LYS A 1 196 ? -15.697 -8.586 15.314 1.00 91.62 196 LYS A N 1
ATOM 1646 C CA . LYS A 1 196 ? -16.812 -9.034 16.160 1.00 91.62 196 LYS A CA 1
ATOM 1647 C C . LYS A 1 196 ? -16.927 -8.214 17.447 1.00 91.62 196 LYS A C 1
ATOM 1649 O O . LYS A 1 196 ? -18.034 -7.901 17.872 1.00 91.62 196 LYS A O 1
ATOM 1654 N N . LYS A 1 197 ? -15.802 -7.864 18.083 1.00 90.31 197 LYS A N 1
ATOM 1655 C CA . LYS A 1 197 ? -15.808 -6.985 19.267 1.00 90.31 197 LYS A CA 1
ATOM 1656 C C . LYS A 1 197 ? -16.348 -5.599 18.928 1.00 90.31 197 LYS A C 1
ATOM 1658 O O . LYS A 1 197 ? -17.150 -5.079 19.693 1.00 90.31 197 LYS A O 1
ATOM 1663 N N . LEU A 1 198 ? -15.930 -5.042 17.792 1.00 90.06 198 LEU A N 1
ATOM 1664 C CA . LEU A 1 198 ? -16.404 -3.749 17.309 1.00 90.06 198 LEU A CA 1
ATOM 1665 C C . LEU A 1 198 ? -17.905 -3.794 16.977 1.00 90.06 198 LEU A C 1
ATOM 1667 O O . LEU A 1 198 ? -18.657 -2.938 17.425 1.00 90.06 198 LEU A O 1
ATOM 1671 N N . ALA A 1 199 ? -18.356 -4.834 16.275 1.00 89.50 199 ALA A N 1
ATOM 1672 C CA . ALA A 1 199 ? -19.752 -5.020 15.883 1.00 89.50 199 ALA A CA 1
ATOM 1673 C C . ALA A 1 199 ? -20.696 -5.303 17.054 1.00 89.50 199 ALA A C 1
ATOM 1675 O O . ALA A 1 199 ? -21.873 -5.014 16.956 1.00 89.50 199 ALA A O 1
ATOM 1676 N N . ASN A 1 200 ? -20.211 -5.853 18.168 1.00 88.38 200 ASN A N 1
ATOM 1677 C CA . ASN A 1 200 ? -21.037 -6.015 19.367 1.00 88.38 200 ASN A CA 1
ATOM 1678 C C . ASN A 1 200 ? -21.298 -4.691 20.104 1.00 88.38 200 ASN A C 1
ATOM 1680 O O . ASN A 1 200 ? -22.113 -4.668 21.025 1.00 88.38 200 ASN A O 1
ATOM 1684 N N . TYR A 1 201 ? -20.544 -3.636 19.788 1.00 86.19 201 TYR A N 1
ATOM 1685 C CA . TYR A 1 201 ? -20.717 -2.328 20.408 1.00 86.19 201 TYR A CA 1
ATOM 1686 C C . TYR A 1 201 ? -21.730 -1.449 19.659 1.00 86.19 201 TYR A C 1
ATOM 1688 O O . TYR A 1 201 ? -22.479 -0.724 20.311 1.00 86.19 201 TYR A O 1
ATOM 1696 N N . PHE A 1 202 ? -21.728 -1.510 18.324 1.00 84.38 202 PHE A N 1
ATOM 1697 C CA . PHE A 1 202 ? -22.641 -0.775 17.441 1.00 84.38 202 PHE A CA 1
ATOM 1698 C C . PHE A 1 202 ? -23.945 -1.539 17.209 1.00 84.38 202 PHE A C 1
ATOM 1700 O O . PHE A 1 202 ? -25.005 -0.877 17.179 1.00 84.38 202 PHE A O 1
#

Organism: NCBI:txid165597

Secondary structure (DSSP, 8-state):
-PPEEEEEEEEE-----HHHHHHHHHHHHHHHHHHHHHHHHHHHHHHHHH----S-HHHHHHHHHHHHHHHHHHHHTGGGHHHHHHHHHHHHHHHHHHHHHHHHTSTTEEEEEEEEEETTEEEEEEE-TT-SSEEEEEEE-GGGEEEEEEEEEEEEETTTTEEEEEEEEEEEEETTS-EEEEEEESSHHHHHHHHHHHHTT-

Foldseek 3Di:
DDWAWQDKAKDFAFDADPLLVVCLVVLVVVVVVVVLVVVLVCQVCCCPPVVDDPPDPVVVVVNVVVVVVVVVVCVVCVVVVVVVVVVVVVSVVVQLVVFLCSRPVPQGMWMWTWTDPDQFKIWIWIDGRPDPDTDTPDMGGPVQFPAKDWDKDFDFGGSNRDRSDIKTWIKTAGPVGDIDTNHIGRDVVVSVVRRVSVVVVD

pLDDT: mean 85.38, std 8.53, range [49.09, 94.88]

Sequence (202 aa):
MPNRLIFQGTTTYLSKHWYAKIISPLVEVKKLLQAIYQFLLHL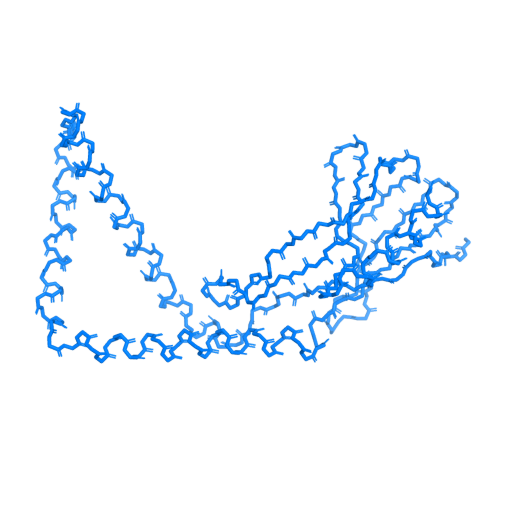IWSEFIYGKQLENEIESLVAFLVFYLLSLLGYYLRDYIQIILIIFFLIWYLDCWFAKYQYFQKNYKIDIFIYEIDLSKIICCLSLPHTQTQSIFASFSPQEVSYIAIEKSPLLGGAFQEVLDEVWQIEVYLFNGKHFVIDENLIVNESLLTAKKLANYF